Protein AF-0000000071585247 (afdb_homodimer)

Sequence (270 aa):
MTDVIDEIMQTEEQRRAFGLRLKELRKQQHKTQKEVATRIGLQLSQYNKYESGMHIPPADKLITLAELLVTSIDYLLLGSSNETSSIRNTRLLERFKALSQCQPEEQETVIKLIDAVIVKHRVESALQPVDPEKKMTDVIDEIMQTEEQRRAFGLRLKELRKQQHKTQKEVATRIGLQLSQYNKYESGMHIPPADKLITLAELLVTSIDYLLLGSSNETSSIRNTRLLERFKALSQCQPEEQETVIKLIDAVIVKHRVESALQPVDPEKK

InterPro domains:
  IPR001387 Cro/C1-type, helix-turn-helix domain [PF01381] (22-76)
  IPR001387 Cro/C1-type, helix-turn-helix domain [PS50943] (22-76)
  IPR001387 Cro/C1-type, helix-turn-helix domain [SM00530] (21-76)
  IPR001387 Cro/C1-type, helix-turn-helix domain [cd00093] (19-76)
  IPR010982 Lambda repressor-like, DNA-binding domain superfamily [G3DSA:1.10.260.40] (10-79)
  IPR010982 Lambda repressor-like, DNA-bin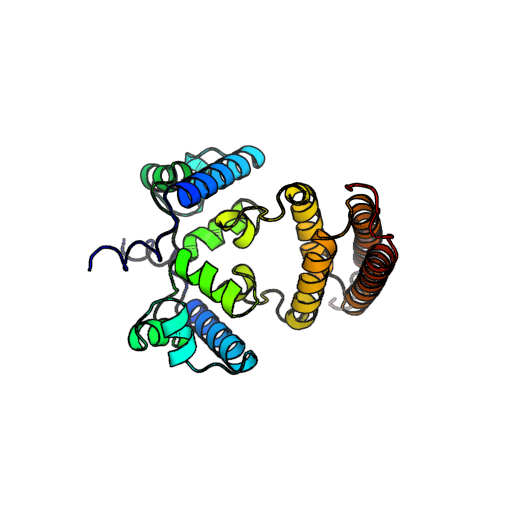ding domain superfamily [SSF47413] (17-83)
  IPR049639 Transcriptional repressor RstR [NF041951] (18-124)

pLDDT: mean 77.92, std 19.61, range [26.2, 98.0]

Organism: Yersinia pestis (NCBI:txid632)

Secondary structure (DSSP, 8-state):
--TTTGGGS--HHHHHHHHHHHHHHHHHTT--HHHHHHHTT--HHHHHHHHTTS-PPPHHHHHHHHHHTT--HHHHHH--SSGGGHHHHHHHHHHHHHHHTS-HHHHHHHHHHHHHHHHHHHHHHHHS---GGG-/--TTTTTSS--HHHHHHHHHHHHHHHHHTT--HHHHHHHTT--HHHHHHHHTTS-PPPHHHHHHHHHHTT--HHHHHH--SSGGGHHHHHHHHHHHHHHHTS-HHHHHHHHHHHHHHHHHHHHHHHHS---TT--

Foldseek 3Di:
DVPVVCVVDQPLVLQQVLLCVLVVLCVVVPHDLCRLQVQLVHDSVVSVCSNRSVDPDDPSSLVSSCVVSVHDSCCSRPNVVVPVCRVVVVVVVVVVVVLVPDDPVSNVVVVVVVVVVVVVVVVVVVPPDPPPPVD/DVPVVCVVDQPLVLQQVLLCVLVVLCVVVPHDLCRLQVQLVHDSVVSVCSNRSVDPDDPSSLVSSCVVSVHDSCCSRPNPVVPVCVVVVSVVVVVVVVLVPDDPVSNVVVVVV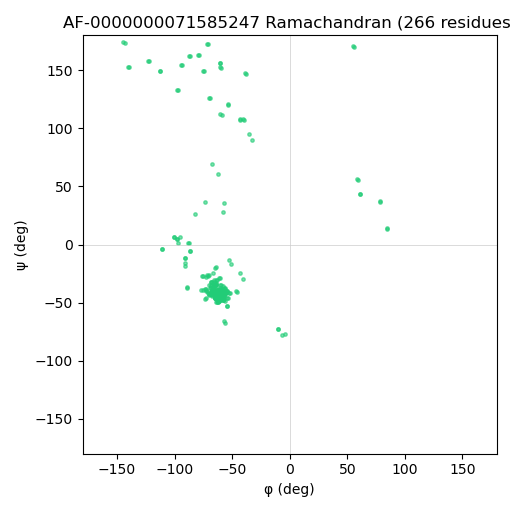VVVVVVVVVVVVVPPDPPPPVD

Nearest PDB structures (foldseek):
  1y7y-assembly1_B  TM=9.008E-01  e=4.989E-03  Aeromonas hydrophila
  2b5a-assembly1_A  TM=8.224E-01  e=3.106E-03  [Bacillus] caldolyticus
  3f52-assembly1_A  TM=8.393E-01  e=4.733E-03  Corynebacterium glutamicum
  3f51-assembly1_A  TM=6.931E-01  e=1.337E-03  Corynebacterium glutamicum
  1y7y-assembly1_A  TM=8.784E-01  e=8.449E-03  Aeromonas hydrophila

Radius of gyration: 21.1 Å; Cα contacts (8 Å, |Δi|>4): 247; chains: 2; bounding box: 60×62×64 Å

Structure (mmCIF, N/CA/C/O backbone):
data_AF-0000000071585247-model_v1
#
loop_
_entity.id
_entity.type
_entity.pdbx_description
1 polymer 'Transcriptional regulatory protein'
#
loop_
_atom_site.group_PDB
_atom_site.id
_atom_site.type_symbol
_atom_site.label_atom_id
_atom_site.label_alt_id
_atom_site.label_comp_id
_atom_site.label_asym_id
_atom_site.label_entity_id
_atom_site.label_seq_id
_atom_site.pdbx_PDB_ins_code
_atom_site.Cartn_x
_atom_site.Cartn_y
_atom_site.Cartn_z
_atom_site.occupancy
_atom_site.B_iso_or_equiv
_atom_site.auth_seq_id
_atom_site.auth_comp_id
_atom_site.auth_asym_id
_atom_site.auth_atom_id
_atom_site.pdbx_PDB_model_num
ATOM 1 N N . MET A 1 1 ? -28.172 -2.055 -13.039 1 26.2 1 MET A N 1
ATOM 2 C CA . MET A 1 1 ? -27.969 -2.371 -11.625 1 26.2 1 MET A CA 1
ATOM 3 C C . MET A 1 1 ? -26.625 -3.043 -11.398 1 26.2 1 MET A C 1
ATOM 5 O O . MET A 1 1 ? -26.094 -3.023 -10.281 1 26.2 1 MET A O 1
ATOM 9 N N . THR A 1 2 ? -26.219 -3.924 -12.297 1 35.09 2 THR A N 1
ATOM 10 C CA . THR A 1 2 ? -25 -4.715 -12.43 1 35.09 2 THR A CA 1
ATOM 11 C C . THR A 1 2 ? -23.781 -3.812 -12.531 1 35.09 2 THR A C 1
ATOM 13 O O . THR A 1 2 ? -22.656 -4.227 -12.195 1 35.09 2 THR A O 1
ATOM 16 N N . ASP A 1 3 ? -23.906 -2.711 -13.211 1 33.41 3 ASP A N 1
ATOM 17 C CA . ASP A 1 3 ? -22.844 -1.848 -13.734 1 33.41 3 ASP A CA 1
ATOM 18 C C . ASP A 1 3 ? -22.125 -1.117 -12.609 1 33.41 3 ASP A C 1
ATOM 20 O O . ASP A 1 3 ? -20.984 -0.704 -12.766 1 33.41 3 ASP A O 1
ATOM 24 N N . VAL A 1 4 ? -22.859 -0.598 -11.648 1 34.91 4 VAL A N 1
ATOM 25 C CA . VAL A 1 4 ? -22.328 0.207 -10.547 1 34.91 4 VAL A CA 1
ATOM 26 C C . VAL A 1 4 ? -21.391 -0.637 -9.695 1 34.91 4 VAL A C 1
ATOM 28 O O . VAL A 1 4 ? -20.547 -0.097 -8.961 1 34.91 4 VAL A O 1
ATOM 31 N N . ILE A 1 5 ? -21.641 -1.851 -9.539 1 37.94 5 ILE A N 1
ATOM 32 C CA . ILE A 1 5 ? -20.875 -2.797 -8.742 1 37.94 5 ILE A CA 1
ATOM 33 C C . ILE A 1 5 ? -19.5 -3 -9.367 1 37.94 5 ILE A C 1
ATOM 35 O O . ILE A 1 5 ? -18.516 -3.252 -8.664 1 37.94 5 ILE A O 1
ATOM 39 N N . ASP A 1 6 ? -19.438 -2.994 -10.688 1 39.44 6 ASP A N 1
ATOM 40 C CA . ASP A 1 6 ? -18.266 -3.279 -11.5 1 39.44 6 ASP A CA 1
ATOM 41 C C . ASP A 1 6 ? -17.172 -2.229 -11.281 1 39.44 6 ASP A C 1
ATOM 43 O O . ASP A 1 6 ? -16.047 -2.404 -11.719 1 39.44 6 ASP A O 1
ATOM 47 N N . GLU A 1 7 ? -17.594 -1.06 -11.078 1 42.69 7 GLU A N 1
ATOM 48 C CA . GLU A 1 7 ? -16.641 0.043 -11.117 1 42.69 7 GLU A CA 1
ATOM 49 C C . GLU A 1 7 ? -15.586 -0.101 -10.023 1 42.69 7 GLU A C 1
ATOM 51 O O . GLU A 1 7 ? -14.562 0.587 -10.047 1 42.69 7 GLU A O 1
ATOM 56 N N . ILE A 1 8 ? -16.031 -0.577 -8.812 1 45.78 8 ILE A N 1
ATOM 57 C CA . ILE A 1 8 ? -15.133 -0.631 -7.664 1 45.78 8 ILE A CA 1
ATOM 58 C C . ILE A 1 8 ? -13.961 -1.566 -7.969 1 45.78 8 ILE A C 1
ATOM 60 O O . ILE A 1 8 ? -12.984 -1.61 -7.219 1 45.78 8 ILE A O 1
ATOM 64 N N . MET A 1 9 ? -14.305 -2.652 -8.945 1 53.31 9 MET A N 1
ATOM 65 C CA . MET A 1 9 ? -13.406 -3.748 -9.305 1 53.31 9 MET A CA 1
ATOM 66 C C . MET A 1 9 ? -12.219 -3.238 -10.117 1 53.31 9 MET A C 1
ATOM 68 O O . MET A 1 9 ? -12.352 -2.27 -10.867 1 53.31 9 MET A O 1
ATOM 72 N N . GLN A 1 10 ? -11.016 -3.553 -9.648 1 71.31 10 GLN A N 1
ATOM 73 C CA . GLN A 1 10 ? -9.836 -3.297 -10.469 1 71.31 10 GLN A CA 1
ATOM 74 C C . GLN A 1 10 ? -10.07 -3.711 -11.914 1 71.31 10 GLN A C 1
ATOM 76 O O . GLN A 1 10 ? -10.664 -4.758 -12.18 1 71.31 10 GLN A O 1
ATOM 81 N N . THR A 1 11 ? -10.227 -2.807 -12.875 1 83.5 11 THR A N 1
ATOM 82 C CA . THR A 1 11 ? -10.328 -3.107 -14.297 1 83.5 11 THR A CA 1
ATOM 83 C C . THR A 1 11 ? -9.359 -4.227 -14.68 1 83.5 11 THR A C 1
ATOM 85 O O . THR A 1 11 ? -8.398 -4.5 -13.961 1 83.5 11 THR A O 1
ATOM 88 N N . GLU A 1 12 ? -9.844 -5.043 -15.711 1 90.25 12 GLU A N 1
ATOM 89 C CA . GLU A 1 12 ? -8.961 -6.09 -16.219 1 90.25 12 GLU A CA 1
ATOM 90 C C . GLU A 1 12 ? -7.559 -5.551 -16.484 1 90.25 12 GLU A C 1
ATOM 92 O O . GLU A 1 12 ? -6.566 -6.23 -16.203 1 90.25 12 GLU A O 1
ATOM 97 N N . GLU A 1 13 ? -7.512 -4.328 -17.031 1 89.81 13 GLU A N 1
ATOM 98 C CA . GLU A 1 13 ? -6.223 -3.705 -17.312 1 89.81 13 GLU A CA 1
ATOM 99 C C . GLU A 1 13 ? -5.398 -3.531 -16.047 1 89.81 13 GLU A C 1
ATOM 101 O O . GLU A 1 13 ? -4.191 -3.781 -16.047 1 89.81 13 GLU A O 1
ATOM 106 N N . GLN A 1 14 ? -6.027 -3.135 -14.961 1 88.44 14 GLN A N 1
ATOM 107 C CA . GLN A 1 14 ? -5.352 -2.93 -13.688 1 88.44 14 GLN A CA 1
ATOM 108 C C . GLN A 1 14 ? -4.863 -4.254 -13.102 1 88.44 14 GLN A C 1
ATOM 110 O O . GLN A 1 14 ? -3.76 -4.332 -12.562 1 88.44 14 GLN A O 1
ATOM 115 N N . ARG A 1 15 ? -5.699 -5.246 -13.227 1 93.88 15 ARG A N 1
ATOM 116 C CA . ARG A 1 15 ? -5.32 -6.566 -12.734 1 93.88 15 ARG A CA 1
ATOM 117 C C . ARG A 1 15 ? -4.137 -7.125 -13.516 1 93.88 15 ARG A C 1
ATOM 119 O O . ARG A 1 15 ? -3.219 -7.707 -12.938 1 93.88 15 ARG A O 1
ATOM 126 N N . ARG A 1 16 ? -4.156 -6.91 -14.812 1 94.38 16 ARG A N 1
ATOM 127 C CA . ARG A 1 16 ? -3.064 -7.383 -15.656 1 94.38 16 ARG A CA 1
ATOM 128 C C . ARG A 1 16 ? -1.768 -6.645 -15.344 1 94.38 16 ARG A C 1
ATOM 130 O O . ARG A 1 16 ? -0.691 -7.246 -15.328 1 94.38 16 ARG A O 1
ATOM 137 N N . ALA A 1 17 ? -1.913 -5.355 -15.141 1 93.06 17 ALA A N 1
ATOM 138 C CA . ALA A 1 17 ? -0.735 -4.578 -14.766 1 93.06 17 ALA A CA 1
ATOM 139 C C . ALA A 1 17 ? -0.153 -5.062 -13.445 1 93.06 17 ALA A C 1
ATOM 141 O O . ALA A 1 17 ? 1.067 -5.172 -13.297 1 93.06 17 ALA A O 1
ATOM 142 N N . PHE A 1 18 ? -1.032 -5.277 -12.508 1 94.5 18 PHE A N 1
ATOM 143 C CA . PHE A 1 18 ? -0.602 -5.852 -11.234 1 94.5 18 PHE A CA 1
ATOM 144 C C . PHE A 1 18 ? 0.157 -7.152 -11.461 1 94.5 18 PHE A C 1
ATOM 146 O O . PHE A 1 18 ? 1.234 -7.355 -10.898 1 94.5 18 PHE A O 1
ATOM 153 N N . GLY A 1 19 ? -0.478 -8.055 -12.211 1 97.19 19 GLY A N 1
ATOM 154 C CA . GLY A 1 19 ? 0.14 -9.344 -12.484 1 97.19 19 GLY A CA 1
ATOM 155 C C . GLY A 1 19 ? 1.52 -9.219 -13.102 1 97.19 19 GLY A C 1
ATOM 156 O O . GLY A 1 19 ? 2.436 -9.961 -12.742 1 97.19 19 GLY A O 1
ATOM 157 N N . LEU A 1 20 ? 1.685 -8.312 -14.016 1 95.38 20 LEU A N 1
ATOM 158 C CA . LEU A 1 20 ? 2.967 -8.086 -14.672 1 95.38 20 LEU A CA 1
ATOM 159 C C . LEU A 1 20 ? 4.012 -7.605 -13.672 1 95.38 20 LEU A C 1
ATOM 161 O O . LEU A 1 20 ? 5.16 -8.062 -13.703 1 95.38 20 LEU A O 1
ATOM 165 N N . ARG A 1 21 ? 3.611 -6.703 -12.797 1 93.31 21 ARG A N 1
ATOM 166 C CA . ARG A 1 21 ? 4.539 -6.219 -11.781 1 93.31 21 ARG A CA 1
ATOM 167 C C . ARG A 1 21 ? 4.961 -7.344 -10.836 1 93.31 21 ARG A C 1
ATOM 169 O O . ARG A 1 21 ? 6.133 -7.453 -10.484 1 93.31 21 ARG A O 1
ATOM 176 N N . LEU A 1 22 ? 4.016 -8.094 -10.477 1 96.56 22 LEU A N 1
ATOM 177 C CA . LEU A 1 22 ? 4.277 -9.227 -9.594 1 96.56 22 LEU A CA 1
ATOM 178 C C . LEU A 1 22 ? 5.293 -10.18 -10.219 1 96.56 22 LEU A C 1
ATOM 180 O O . LEU A 1 22 ? 6.246 -10.594 -9.562 1 96.56 22 LEU A O 1
ATOM 184 N N . LYS A 1 23 ? 5.086 -10.469 -11.477 1 97.56 23 LYS A N 1
ATOM 185 C CA . LYS A 1 23 ? 5.98 -11.352 -12.227 1 97.56 23 LYS A CA 1
ATOM 186 C C . LYS A 1 23 ? 7.383 -10.758 -12.312 1 97.56 23 LYS A C 1
ATOM 188 O O . LYS A 1 23 ? 8.375 -11.461 -12.094 1 97.56 23 LYS A O 1
ATOM 193 N N . GLU A 1 24 ? 7.441 -9.547 -12.641 1 94.69 24 GLU A N 1
ATOM 194 C CA . GLU A 1 24 ? 8.727 -8.875 -12.781 1 94.69 24 GLU A CA 1
ATOM 195 C C . GLU A 1 24 ? 9.508 -8.883 -11.469 1 94.69 24 GLU A C 1
ATOM 197 O O . GLU A 1 24 ? 10.703 -9.164 -11.453 1 94.69 24 GLU A O 1
ATOM 202 N N . LEU A 1 25 ? 8.859 -8.523 -10.383 1 89.19 25 LEU A N 1
ATOM 203 C CA . LEU A 1 25 ? 9.492 -8.508 -9.07 1 89.19 25 LEU A CA 1
ATOM 204 C C . LEU A 1 25 ? 9.984 -9.898 -8.68 1 89.19 25 LEU A C 1
ATOM 206 O O . LEU A 1 25 ? 11.086 -10.047 -8.141 1 89.19 25 LEU A O 1
ATOM 210 N N . ARG A 1 26 ? 9.117 -10.852 -8.875 1 96.19 26 ARG A N 1
ATOM 211 C CA . ARG A 1 26 ? 9.508 -12.234 -8.602 1 96.19 26 ARG A CA 1
ATOM 212 C C . ARG A 1 26 ? 10.789 -12.602 -9.352 1 96.19 26 ARG A C 1
ATOM 214 O O . ARG A 1 26 ? 11.711 -13.164 -8.773 1 96.19 26 ARG A O 1
ATOM 221 N N . LYS A 1 27 ? 10.836 -12.242 -10.648 1 95.44 27 LYS A N 1
ATOM 222 C CA . LYS A 1 27 ? 11.984 -12.555 -11.492 1 95.44 27 LYS A CA 1
ATOM 223 C C . LYS A 1 27 ? 13.227 -11.805 -11.039 1 95.44 27 LYS A C 1
ATOM 225 O O . LYS A 1 27 ? 14.328 -12.352 -11.062 1 95.44 27 LYS A O 1
ATOM 230 N N . GLN A 1 28 ? 13.031 -10.617 -10.656 1 83.81 28 GLN A N 1
ATOM 231 C CA . GLN A 1 28 ? 14.133 -9.812 -10.148 1 83.81 28 GLN A CA 1
ATOM 232 C C . GLN A 1 28 ? 14.773 -10.461 -8.93 1 83.81 28 GLN A C 1
ATOM 234 O O . GLN A 1 28 ? 15.984 -10.328 -8.703 1 83.81 28 GLN A O 1
ATOM 239 N N . GLN A 1 29 ? 13.984 -11.102 -8.148 1 84.88 29 GLN A N 1
ATOM 240 C CA . GLN A 1 29 ? 14.477 -11.773 -6.941 1 84.88 29 GLN A CA 1
ATOM 241 C C . GLN A 1 29 ? 14.914 -13.195 -7.25 1 84.88 29 GLN A C 1
ATOM 243 O O . GLN A 1 29 ? 15.227 -13.969 -6.336 1 84.88 29 GLN A O 1
ATOM 248 N N . HIS A 1 30 ? 14.82 -13.594 -8.516 1 93 30 HIS A N 1
ATOM 249 C CA . HIS A 1 30 ? 15.25 -14.898 -9.008 1 93 30 HIS A CA 1
ATOM 250 C C . HIS A 1 30 ? 14.477 -16.031 -8.336 1 93 30 HIS A C 1
ATOM 252 O O . HIS A 1 30 ? 15.062 -17.031 -7.926 1 93 30 HIS A O 1
ATOM 258 N N . LYS A 1 31 ? 13.242 -15.867 -8.219 1 95.44 31 LYS A N 1
ATOM 259 C CA . LYS A 1 31 ? 12.375 -16.875 -7.617 1 95.44 31 LYS A CA 1
ATOM 260 C C . LYS A 1 31 ? 11.43 -17.484 -8.656 1 95.44 31 LYS A C 1
ATOM 262 O O . LYS A 1 31 ? 11.039 -16.812 -9.609 1 95.44 31 LYS A O 1
ATOM 267 N N . THR A 1 32 ? 11.102 -18.75 -8.398 1 97.88 32 THR A N 1
ATOM 268 C CA . THR A 1 32 ? 10.102 -19.391 -9.242 1 97.88 32 THR A CA 1
ATOM 269 C C . THR A 1 32 ? 8.695 -19.125 -8.711 1 97.88 32 THR A C 1
ATOM 271 O O . THR A 1 32 ? 8.531 -18.703 -7.562 1 97.88 32 THR A O 1
ATOM 274 N N . GLN A 1 33 ? 7.742 -19.344 -9.609 1 98 33 GLN A N 1
ATOM 275 C CA . GLN A 1 33 ? 6.363 -19.203 -9.156 1 98 33 GLN A CA 1
ATOM 276 C C . GLN A 1 33 ? 6.062 -20.141 -7.988 1 98 33 GLN A C 1
ATOM 278 O O . GLN A 1 33 ? 5.391 -19.75 -7.031 1 98 33 GLN A O 1
ATOM 283 N N . LYS A 1 34 ? 6.59 -21.328 -8.109 1 97.75 34 LYS A N 1
ATOM 284 C CA . LYS A 1 34 ? 6.375 -22.344 -7.07 1 97.75 34 LYS A CA 1
ATOM 285 C C . LYS A 1 34 ? 6.977 -21.891 -5.742 1 97.75 34 LYS A C 1
ATOM 287 O O . LYS A 1 34 ? 6.367 -22.078 -4.688 1 97.75 34 LYS A O 1
ATOM 292 N N . GLU A 1 35 ? 8.117 -21.344 -5.777 1 96.81 35 GLU A N 1
ATOM 293 C CA . GLU A 1 35 ? 8.789 -20.859 -4.574 1 96.81 35 GLU A CA 1
ATOM 294 C C . GLU A 1 35 ? 7.984 -19.766 -3.891 1 96.81 35 GLU A C 1
ATOM 296 O O . GLU A 1 35 ? 7.809 -19.781 -2.67 1 96.81 35 GLU A O 1
ATOM 301 N N . VAL A 1 36 ? 7.516 -18.766 -4.625 1 97.5 36 VAL A N 1
ATOM 302 C CA . VAL A 1 36 ? 6.742 -17.656 -4.066 1 97.5 36 VAL A CA 1
ATOM 303 C C . VAL A 1 36 ? 5.418 -18.188 -3.512 1 97.5 36 VAL A C 1
ATOM 305 O O . VAL A 1 36 ? 5.027 -17.844 -2.391 1 97.5 36 VAL A O 1
ATOM 308 N N . ALA A 1 37 ? 4.773 -19.016 -4.277 1 97.31 37 ALA A N 1
ATOM 309 C CA . ALA A 1 37 ? 3.494 -19.578 -3.854 1 97.31 37 ALA A CA 1
ATOM 310 C C . ALA A 1 37 ? 3.629 -20.297 -2.51 1 97.31 37 ALA A C 1
ATOM 312 O O . ALA A 1 37 ? 2.83 -20.062 -1.598 1 97.31 37 ALA A O 1
ATOM 313 N N . THR A 1 38 ? 4.613 -21.125 -2.406 1 96.06 38 THR A N 1
ATOM 314 C CA . THR A 1 38 ? 4.863 -21.875 -1.186 1 96.06 38 THR A CA 1
ATOM 315 C C . THR A 1 38 ? 5.141 -20.953 -0.013 1 96.06 38 THR A C 1
ATOM 317 O O . THR A 1 38 ? 4.617 -21.141 1.085 1 96.06 38 THR A O 1
ATOM 320 N N . ARG A 1 39 ? 5.867 -19.922 -0.223 1 93.5 39 ARG A N 1
ATOM 321 C CA . ARG A 1 39 ? 6.277 -19 0.832 1 93.5 39 ARG A CA 1
ATOM 322 C C . ARG A 1 39 ? 5.082 -18.219 1.368 1 93.5 39 ARG A C 1
ATOM 324 O O . ARG A 1 39 ? 5.031 -17.891 2.555 1 93.5 39 ARG A O 1
ATOM 331 N N . ILE A 1 40 ? 4.164 -17.969 0.514 1 93 40 ILE A N 1
ATOM 332 C CA . ILE A 1 40 ? 3.037 -17.156 0.975 1 93 40 ILE A CA 1
ATOM 333 C C . ILE A 1 40 ? 1.85 -18.062 1.289 1 93 40 ILE A C 1
ATOM 335 O O . ILE A 1 40 ? 0.729 -17.594 1.477 1 93 40 ILE A O 1
ATOM 339 N N . GLY A 1 41 ? 2.119 -19.375 1.216 1 94.38 41 GLY A N 1
ATOM 340 C CA . GLY A 1 41 ? 1.13 -20.344 1.656 1 94.38 41 GLY A CA 1
ATOM 341 C C . GLY A 1 41 ? 0.021 -20.562 0.645 1 94.38 41 GLY A C 1
ATOM 342 O O . GLY A 1 41 ? -1.145 -20.719 1.017 1 94.38 41 GLY A O 1
ATOM 343 N N . LEU A 1 42 ? 0.251 -20.562 -0.555 1 95.25 42 LEU A N 1
ATOM 344 C CA . LEU A 1 42 ? -0.738 -20.75 -1.608 1 95.25 42 LEU A CA 1
ATOM 345 C C . LEU A 1 42 ? -0.355 -21.938 -2.498 1 95.25 42 LEU A C 1
ATOM 347 O O . LEU A 1 42 ? 0.82 -22.297 -2.582 1 95.25 42 LEU A O 1
ATOM 351 N N . GLN A 1 43 ? -1.418 -22.422 -3.141 1 96.75 43 GLN A N 1
ATOM 352 C CA . GLN A 1 43 ? -1.172 -23.344 -4.25 1 96.75 43 GLN A CA 1
ATOM 353 C C . GLN A 1 43 ? -0.68 -22.594 -5.484 1 96.75 43 GLN A C 1
ATOM 355 O O . GLN A 1 43 ? -1.058 -21.438 -5.711 1 96.75 43 GLN A O 1
ATOM 360 N N . LEU A 1 44 ? 0.16 -23.359 -6.25 1 97.25 44 LEU A N 1
ATOM 361 C CA . LEU A 1 44 ? 0.705 -22.766 -7.473 1 97.25 44 LEU A CA 1
ATOM 362 C C . LEU A 1 44 ? -0.412 -22.25 -8.367 1 97.25 44 LEU A C 1
ATOM 364 O O . LEU A 1 44 ? -0.28 -21.172 -8.969 1 97.25 44 LEU A O 1
ATOM 368 N N . SER A 1 45 ? -1.481 -22.953 -8.469 1 97.25 45 SER A N 1
ATOM 369 C CA . SER A 1 45 ? -2.6 -22.562 -9.328 1 97.25 45 SER A CA 1
ATOM 370 C C . SER A 1 45 ? -3.188 -21.234 -8.898 1 97.25 45 SER A C 1
ATOM 372 O O . SER A 1 45 ? -3.572 -20.422 -9.75 1 97.25 45 SER A O 1
ATOM 374 N N . GLN A 1 46 ? -3.311 -21.031 -7.621 1 96.56 46 GLN A N 1
ATOM 375 C CA . GLN A 1 46 ? -3.836 -19.766 -7.098 1 96.56 46 GLN A CA 1
ATOM 376 C C . GLN A 1 46 ? -2.869 -18.609 -7.363 1 96.56 46 GLN A C 1
ATOM 378 O O . GLN A 1 46 ? -3.291 -17.516 -7.734 1 96.56 46 GLN A O 1
ATOM 383 N N . TYR A 1 47 ? -1.605 -18.859 -7.129 1 97.62 47 TYR A N 1
ATOM 384 C CA . TYR A 1 47 ? -0.593 -17.844 -7.391 1 97.62 47 TYR A CA 1
ATOM 385 C C . TYR A 1 47 ? -0.592 -17.438 -8.859 1 97.62 47 TYR A C 1
ATOM 387 O O . TYR A 1 47 ? -0.453 -16.25 -9.188 1 97.62 47 TYR A O 1
ATOM 395 N N . ASN A 1 48 ? -0.74 -18.422 -9.719 1 97.31 48 ASN A N 1
ATOM 396 C CA . ASN A 1 48 ? -0.791 -18.172 -11.148 1 97.31 48 ASN A CA 1
ATOM 397 C C . ASN A 1 48 ? -1.92 -17.219 -11.516 1 97.31 48 ASN A C 1
ATOM 399 O O . ASN A 1 48 ? -1.778 -16.391 -12.422 1 97.31 48 ASN A O 1
ATOM 403 N N . LYS A 1 49 ? -3.023 -17.312 -10.828 1 97.44 49 LYS A N 1
ATOM 404 C CA . LYS A 1 49 ? -4.16 -16.422 -11.078 1 97.44 49 LYS A CA 1
ATOM 405 C C . LYS A 1 49 ? -3.803 -14.977 -10.766 1 97.44 49 LYS A C 1
ATOM 407 O O . LYS A 1 49 ? -4.336 -14.055 -11.383 1 97.44 49 LYS A O 1
ATOM 412 N N . TYR A 1 50 ? -2.938 -14.719 -9.844 1 97.19 50 TYR A N 1
ATOM 413 C CA . TYR A 1 50 ? -2.488 -13.367 -9.516 1 97.19 50 TYR A CA 1
ATOM 414 C C . TYR A 1 50 ? -1.571 -12.82 -10.602 1 97.19 50 TYR A C 1
ATOM 416 O O . TYR A 1 50 ? -1.773 -11.703 -11.086 1 97.19 50 TYR A O 1
ATOM 424 N N . GLU A 1 51 ? -0.634 -13.617 -11.031 1 97.69 51 GLU A N 1
ATOM 425 C CA . GLU A 1 51 ? 0.331 -13.133 -12.016 1 97.69 51 GLU A CA 1
ATOM 426 C C . GLU A 1 51 ? -0.32 -12.945 -13.383 1 97.69 51 GLU A C 1
ATOM 428 O O . GLU A 1 51 ? 0.145 -12.141 -14.195 1 97.69 51 GLU A O 1
ATOM 433 N N . SER A 1 52 ? -1.381 -13.727 -13.602 1 97 52 SER A N 1
ATOM 434 C CA . SER A 1 52 ? -2.068 -13.633 -14.883 1 97 52 SER A CA 1
ATOM 435 C C . SER A 1 52 ? -3.119 -12.523 -14.859 1 97 52 SER A C 1
ATOM 437 O O . SER A 1 52 ? -3.787 -12.273 -15.867 1 97 52 SER A O 1
ATOM 439 N N . GLY A 1 53 ? -3.334 -11.945 -13.789 1 95.69 53 GLY A N 1
ATOM 440 C CA . GLY A 1 53 ? -4.27 -10.844 -13.688 1 95.69 53 GLY A CA 1
ATOM 441 C C . GLY A 1 53 ? -5.707 -11.289 -13.508 1 95.69 53 GLY A C 1
ATOM 442 O O . GLY A 1 53 ? -6.641 -10.516 -13.727 1 95.69 53 GLY A O 1
ATOM 443 N N . MET A 1 54 ? -5.926 -12.508 -13.195 1 95 54 MET A N 1
ATOM 444 C CA . MET A 1 54 ? -7.289 -12.977 -12.969 1 95 54 MET A CA 1
ATOM 445 C C . MET A 1 54 ? -7.836 -12.445 -11.648 1 95 54 MET A C 1
ATOM 447 O O . MET A 1 54 ? -9.016 -12.125 -11.547 1 95 54 MET A O 1
ATOM 451 N N . HIS A 1 55 ? -7.02 -12.414 -10.656 1 93.94 55 HIS A N 1
ATOM 452 C CA . HIS A 1 55 ? -7.414 -11.922 -9.344 1 93.94 55 HIS A CA 1
ATOM 453 C C . HIS A 1 55 ? -6.301 -11.094 -8.711 1 93.94 55 HIS A C 1
ATOM 455 O O . HIS A 1 55 ? -5.121 -11.297 -9 1 93.94 55 HIS A O 1
ATOM 461 N N . ILE A 1 56 ? -6.676 -10.188 -7.871 1 95.31 56 ILE A N 1
ATOM 462 C CA . ILE A 1 56 ? -5.734 -9.523 -6.973 1 95.31 56 ILE A CA 1
ATOM 463 C C . ILE A 1 56 ? -5.781 -10.188 -5.598 1 95.31 56 ILE A C 1
ATOM 465 O O . ILE A 1 56 ? -6.859 -10.477 -5.074 1 95.31 56 ILE A O 1
ATOM 469 N N . PRO A 1 57 ? -4.656 -10.469 -5.086 1 95.25 57 PRO A N 1
ATOM 470 C CA . PRO A 1 57 ? -4.637 -11.133 -3.777 1 95.25 57 PRO A CA 1
ATOM 471 C C . PRO A 1 57 ? -5.301 -10.297 -2.686 1 95.25 57 PRO A C 1
ATOM 473 O O . PRO A 1 57 ? -5.363 -9.062 -2.793 1 95.25 57 PRO A O 1
ATOM 476 N N . PRO A 1 58 ? -5.77 -10.969 -1.632 1 93.31 58 PRO A N 1
ATOM 477 C CA . PRO A 1 58 ? -6.266 -10.242 -0.46 1 93.31 58 PRO A CA 1
ATOM 478 C C . PRO A 1 58 ? -5.145 -9.57 0.333 1 93.31 58 PRO A C 1
ATOM 480 O O . PRO A 1 58 ? -3.963 -9.828 0.077 1 93.31 58 PRO A O 1
ATOM 483 N N . ALA A 1 59 ? -5.477 -8.789 1.298 1 93.06 59 ALA A N 1
ATOM 484 C CA . ALA A 1 59 ? -4.551 -7.918 2.02 1 93.06 59 ALA A CA 1
ATOM 485 C C . ALA A 1 59 ? -3.422 -8.727 2.654 1 93.06 59 ALA A C 1
ATOM 487 O O . ALA A 1 59 ? -2.254 -8.328 2.59 1 93.06 59 ALA A O 1
ATOM 488 N N . ASP A 1 60 ? -3.713 -9.789 3.312 1 91.12 60 ASP A N 1
ATOM 489 C CA . ASP A 1 60 ? -2.705 -10.594 3.998 1 91.12 60 ASP A CA 1
ATOM 490 C C . ASP A 1 60 ? -1.653 -11.109 3.02 1 91.12 60 ASP A C 1
ATOM 492 O O . ASP A 1 60 ? -0.458 -11.102 3.322 1 91.12 60 ASP A O 1
ATOM 496 N N . LYS A 1 61 ? -2.105 -11.508 1.871 1 94.56 61 LYS A N 1
ATOM 497 C CA . LYS A 1 61 ? -1.179 -12 0.855 1 94.56 61 LYS A CA 1
ATOM 498 C C . LYS A 1 61 ? -0.384 -10.852 0.236 1 94.56 61 LYS A C 1
ATOM 500 O O . LYS A 1 61 ? 0.8 -11.008 -0.073 1 94.56 61 LYS A O 1
ATOM 505 N N . LEU A 1 62 ? -1.072 -9.766 0.058 1 94.31 62 LEU A N 1
ATOM 506 C CA . LEU A 1 62 ? -0.374 -8.594 -0.452 1 94.31 62 LEU A CA 1
ATOM 507 C C . LEU A 1 62 ? 0.774 -8.203 0.471 1 94.31 62 LEU A C 1
ATOM 509 O O . LEU A 1 62 ? 1.867 -7.871 0.004 1 94.31 62 LEU A O 1
ATOM 513 N N . ILE A 1 63 ? 0.55 -8.219 1.747 1 90.19 63 ILE A N 1
ATOM 514 C CA . ILE A 1 63 ? 1.556 -7.871 2.744 1 90.19 63 ILE A CA 1
ATOM 515 C C . ILE A 1 63 ? 2.738 -8.836 2.643 1 90.19 63 ILE A C 1
ATOM 517 O O . ILE A 1 63 ? 3.891 -8.398 2.566 1 90.19 63 ILE A O 1
ATOM 521 N N . THR A 1 64 ? 2.438 -10.07 2.602 1 92.31 64 THR A N 1
ATOM 522 C CA . THR A 1 64 ? 3.49 -11.078 2.561 1 92.31 64 THR A CA 1
ATOM 523 C C . THR A 1 64 ? 4.277 -10.992 1.255 1 92.31 64 THR A C 1
ATOM 525 O O . THR A 1 64 ? 5.5 -11.148 1.247 1 92.31 64 THR A O 1
ATOM 528 N N . LEU A 1 65 ? 3.566 -10.75 0.167 1 94.25 65 LEU A N 1
ATOM 529 C CA . LEU A 1 65 ? 4.223 -10.594 -1.127 1 94.25 65 LEU A CA 1
ATOM 530 C C . LEU A 1 65 ? 5.16 -9.391 -1.122 1 94.25 65 LEU A C 1
ATOM 532 O O . LEU A 1 65 ? 6.293 -9.484 -1.603 1 94.25 65 LEU A O 1
ATOM 536 N N . ALA A 1 66 ? 4.648 -8.336 -0.678 1 88.44 66 ALA A N 1
ATOM 537 C CA . ALA A 1 66 ? 5.457 -7.121 -0.63 1 88.44 66 ALA A CA 1
ATOM 538 C C . ALA A 1 66 ? 6.727 -7.34 0.192 1 88.44 66 ALA A C 1
ATOM 540 O O . ALA A 1 66 ? 7.809 -6.891 -0.194 1 88.44 66 ALA A O 1
ATOM 541 N N . GLU A 1 67 ? 6.602 -7.969 1.293 1 82.62 67 GLU A N 1
ATOM 542 C CA . GLU A 1 67 ? 7.742 -8.281 2.146 1 82.62 67 GLU A CA 1
ATOM 543 C C . GLU A 1 67 ? 8.727 -9.211 1.438 1 82.62 67 GLU A C 1
ATOM 545 O O . GLU A 1 67 ? 9.93 -8.945 1.403 1 82.62 67 GLU A O 1
ATOM 550 N N . LEU A 1 68 ? 8.188 -10.242 0.905 1 86.38 68 LEU A N 1
ATOM 551 C CA . LEU A 1 68 ? 9 -11.266 0.261 1 86.38 68 LEU A CA 1
ATOM 552 C C . LEU A 1 68 ? 9.758 -10.688 -0.931 1 86.38 68 LEU A C 1
ATOM 554 O O . LEU A 1 68 ? 10.906 -11.062 -1.18 1 86.38 68 LEU A O 1
ATOM 558 N N . LEU A 1 69 ? 9.07 -9.805 -1.67 1 88.12 69 LEU A N 1
ATOM 559 C CA . LEU A 1 69 ? 9.633 -9.289 -2.914 1 88.12 69 LEU A CA 1
ATOM 560 C C . LEU A 1 69 ? 10.273 -7.922 -2.697 1 88.12 69 LEU A C 1
ATOM 562 O O . LEU A 1 69 ? 10.625 -7.238 -3.66 1 88.12 69 LEU A O 1
ATOM 566 N N . VAL A 1 70 ? 10.312 -7.477 -1.505 1 76.5 70 VAL A N 1
ATOM 567 C CA . VAL A 1 70 ? 11.008 -6.27 -1.073 1 76.5 70 VAL A CA 1
ATOM 568 C C . VAL A 1 70 ? 10.461 -5.062 -1.829 1 76.5 70 VAL A C 1
ATOM 570 O O . VAL A 1 70 ? 11.211 -4.32 -2.467 1 76.5 70 VAL A O 1
ATOM 573 N N . THR A 1 71 ? 9.234 -4.898 -1.735 1 82.44 71 THR A N 1
ATOM 574 C CA . THR A 1 71 ? 8.539 -3.795 -2.383 1 82.44 71 THR A CA 1
ATOM 575 C C . THR A 1 71 ? 7.402 -3.281 -1.501 1 82.44 71 THR A C 1
ATOM 577 O O . THR A 1 71 ? 7.211 -3.764 -0.383 1 82.44 71 THR A O 1
ATOM 580 N N . SER A 1 72 ? 6.777 -2.207 -1.902 1 81.06 72 SER A N 1
ATOM 581 C CA . SER A 1 72 ? 5.629 -1.681 -1.173 1 81.06 72 SER A CA 1
ATOM 582 C C . SER A 1 72 ? 4.32 -2.217 -1.741 1 81.06 72 SER A C 1
ATOM 584 O O . SER A 1 72 ? 4.27 -2.654 -2.893 1 81.06 72 SER A O 1
ATOM 586 N N . ILE A 1 73 ? 3.354 -2.26 -0.958 1 89.19 73 ILE A N 1
ATOM 587 C CA . ILE A 1 73 ? 2.023 -2.648 -1.418 1 89.19 73 ILE A CA 1
ATOM 588 C C . ILE A 1 73 ? 1.511 -1.63 -2.434 1 89.19 73 ILE A C 1
ATOM 590 O O . ILE A 1 73 ? 0.86 -1.997 -3.414 1 89.19 73 ILE A O 1
ATOM 594 N N . ASP A 1 74 ? 1.857 -0.385 -2.248 1 84.5 74 ASP A N 1
ATOM 595 C CA . ASP A 1 74 ? 1.516 0.666 -3.203 1 84.5 74 ASP A CA 1
ATOM 596 C C . ASP A 1 74 ? 2.074 0.352 -4.59 1 84.5 74 ASP A C 1
ATOM 598 O O . ASP A 1 74 ? 1.357 0.444 -5.59 1 84.5 74 ASP A O 1
ATOM 602 N N . TYR A 1 75 ? 3.307 -0.013 -4.617 1 83 75 TYR A N 1
ATOM 603 C CA . TYR A 1 75 ? 3.906 -0.304 -5.914 1 83 75 TYR A CA 1
ATOM 604 C C . TYR A 1 75 ? 3.229 -1.499 -6.574 1 83 75 TYR A C 1
ATOM 606 O O . TYR A 1 75 ? 2.947 -1.477 -7.773 1 83 75 TYR A O 1
ATOM 614 N N . LEU A 1 76 ? 3.012 -2.539 -5.785 1 91.25 76 LEU A N 1
ATOM 615 C CA . LEU A 1 76 ? 2.389 -3.742 -6.324 1 91.25 76 LEU A CA 1
ATOM 616 C C . LEU A 1 76 ? 1.04 -3.418 -6.961 1 91.25 76 LEU A C 1
ATOM 618 O O . LEU A 1 76 ? 0.745 -3.871 -8.07 1 91.25 76 LEU A O 1
ATOM 622 N N . LEU A 1 77 ? 0.299 -2.596 -6.305 1 92.31 77 LEU A N 1
ATOM 623 C CA . LEU A 1 77 ? -1.08 -2.375 -6.727 1 92.31 77 LEU A CA 1
ATOM 624 C C . LEU A 1 77 ? -1.161 -1.243 -7.746 1 92.31 77 LEU A C 1
ATOM 626 O O . LEU A 1 77 ? -1.999 -1.274 -8.648 1 92.31 77 LEU A O 1
ATOM 630 N N . LEU A 1 78 ? -0.373 -0.251 -7.57 1 84.19 78 LEU A N 1
ATOM 631 C CA . LEU A 1 78 ? -0.569 0.979 -8.328 1 84.19 78 LEU A CA 1
ATOM 632 C C . LEU A 1 78 ? 0.558 1.183 -9.336 1 84.19 78 LEU A C 1
ATOM 634 O O . LEU A 1 78 ? 0.428 1.983 -10.266 1 84.19 78 LEU A O 1
ATOM 638 N N . GLY A 1 79 ? 1.431 0.29 -9.234 1 74.44 79 GLY A N 1
ATOM 639 C CA . GLY A 1 79 ? 2.602 0.576 -10.047 1 74.44 79 GLY A CA 1
ATOM 640 C C . GLY A 1 79 ? 3.219 1.93 -9.75 1 74.44 79 GLY A C 1
ATOM 641 O O . GLY A 1 79 ? 2.764 2.641 -8.852 1 74.44 79 GLY A O 1
ATOM 642 N N . SER A 1 80 ? 4.344 2.146 -10.312 1 55.19 80 SER A N 1
ATOM 643 C CA . SER A 1 80 ? 4.918 3.482 -10.18 1 55.19 80 SER A CA 1
ATOM 644 C C . SER A 1 80 ? 3.977 4.547 -10.727 1 55.19 80 SER A C 1
ATOM 646 O O . SER A 1 80 ? 3.715 4.59 -11.938 1 55.19 80 SER A O 1
ATOM 648 N N . SER A 1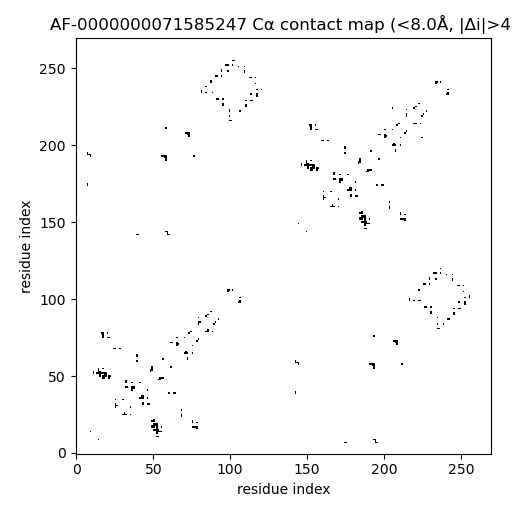 81 ? 2.701 4.258 -10.688 1 47.06 81 SER A N 1
ATOM 649 C CA . SER A 1 81 ? 2.049 5.328 -11.43 1 47.06 81 SER A CA 1
ATOM 650 C C . SER A 1 81 ? 3.02 6.469 -11.727 1 47.06 81 SER A C 1
ATOM 652 O O . SER A 1 81 ? 2.891 7.152 -12.742 1 47.06 81 SER A O 1
ATOM 654 N N . ASN A 1 82 ? 3.502 7.367 -10.805 1 39.03 82 ASN A N 1
ATOM 655 C CA . ASN A 1 82 ? 4.293 8.242 -11.664 1 39.03 82 ASN A CA 1
ATOM 656 C C . ASN A 1 82 ? 5.438 7.488 -12.328 1 39.03 82 ASN A C 1
ATOM 658 O O . ASN A 1 82 ? 6.473 7.242 -11.703 1 39.03 82 ASN A O 1
ATOM 662 N N . GLU A 1 83 ? 5.301 6.516 -13.094 1 38.47 83 GLU A N 1
ATOM 663 C CA . GLU A 1 83 ? 6.031 5.656 -14.023 1 38.47 83 GLU A CA 1
ATOM 664 C C . GLU A 1 83 ? 7.453 6.168 -14.25 1 38.47 83 GLU A C 1
ATOM 666 O O . GLU A 1 83 ? 8.391 5.379 -14.344 1 38.47 83 GLU A O 1
ATOM 671 N N . THR A 1 84 ? 7.457 7.188 -15.07 1 37.5 84 THR A N 1
ATOM 672 C CA . THR A 1 84 ? 8.789 7.656 -15.445 1 37.5 84 THR A CA 1
ATOM 673 C C . THR A 1 84 ? 9.727 7.645 -14.234 1 37.5 84 THR A C 1
ATOM 675 O O . THR A 1 84 ? 10.945 7.602 -14.391 1 37.5 84 THR A O 1
ATOM 678 N N . SER A 1 85 ? 9.258 7.824 -13.062 1 41.25 85 SER A N 1
ATOM 679 C CA . SER A 1 85 ? 9.961 8.109 -11.82 1 41.25 85 SER A CA 1
ATOM 680 C C . SER A 1 85 ? 10.227 6.836 -11.023 1 41.25 85 SER A C 1
ATOM 682 O O . SER A 1 85 ? 10.586 6.898 -9.852 1 41.25 85 SER A O 1
ATOM 684 N N . SER A 1 86 ? 9.977 5.664 -11.453 1 45.44 86 SER A N 1
ATOM 685 C CA . SER A 1 86 ? 9.961 4.387 -10.758 1 45.44 86 SER A CA 1
ATOM 686 C C . SER A 1 86 ? 11.305 4.117 -10.078 1 45.44 86 SER A C 1
ATOM 688 O O . SER A 1 86 ? 11.344 3.766 -8.898 1 45.44 86 SER A O 1
ATOM 690 N N . ILE A 1 87 ? 12.227 3.941 -11.148 1 43.59 87 ILE A N 1
ATOM 691 C CA . ILE A 1 87 ? 13.531 3.648 -10.57 1 43.59 87 ILE A CA 1
ATOM 692 C C . ILE A 1 87 ? 13.883 4.699 -9.523 1 43.59 87 ILE A C 1
ATOM 694 O O . ILE A 1 87 ? 14.352 4.363 -8.43 1 43.59 87 ILE A O 1
ATOM 698 N N . ARG A 1 88 ? 13.531 5.922 -9.969 1 51.84 88 ARG A N 1
ATOM 699 C CA . ARG A 1 88 ? 13.859 7.016 -9.062 1 51.84 88 ARG A CA 1
ATOM 700 C C . ARG A 1 88 ? 12.938 7.012 -7.848 1 51.84 88 ARG A C 1
ATOM 702 O O . ARG A 1 88 ? 13.383 7.266 -6.727 1 51.84 88 ARG A O 1
ATOM 709 N N . ASN A 1 89 ? 11.812 6.5 -8.156 1 55.69 89 ASN A N 1
ATOM 710 C CA . ASN A 1 89 ? 10.867 6.414 -7.047 1 55.69 89 ASN A CA 1
ATOM 711 C C . ASN A 1 89 ? 11.227 5.277 -6.094 1 55.69 89 ASN A C 1
ATOM 713 O O . ASN A 1 89 ? 11.148 5.434 -4.875 1 55.69 89 ASN A O 1
ATOM 717 N N . THR A 1 90 ? 11.641 4.273 -6.859 1 57.59 90 THR A N 1
ATOM 718 C CA . THR A 1 90 ? 12.094 3.164 -6.031 1 57.59 90 THR A CA 1
ATOM 719 C C . THR A 1 90 ? 13.328 3.561 -5.223 1 57.59 90 THR A C 1
ATOM 721 O O . THR A 1 90 ? 13.414 3.266 -4.031 1 57.59 90 THR A O 1
ATOM 724 N N . ARG A 1 91 ? 14.258 4.211 -5.969 1 65 91 ARG A N 1
ATOM 725 C CA . ARG A 1 91 ? 15.461 4.691 -5.285 1 65 91 ARG A CA 1
ATOM 726 C C . ARG A 1 91 ? 15.094 5.652 -4.16 1 65 91 ARG A C 1
ATOM 728 O O . ARG A 1 91 ? 15.648 5.562 -3.061 1 65 91 ARG A O 1
ATOM 735 N N . LEU A 1 92 ? 14.188 6.492 -4.527 1 69.06 92 LEU A N 1
ATOM 736 C CA . LEU A 1 92 ? 13.75 7.469 -3.535 1 69.06 92 LEU A CA 1
ATOM 737 C C . LEU A 1 92 ? 13.047 6.785 -2.367 1 69.06 92 LEU A C 1
ATOM 739 O O . LEU A 1 92 ? 13.297 7.113 -1.206 1 69.06 92 LEU A O 1
ATOM 743 N N . LEU A 1 93 ? 12.297 5.848 -2.732 1 62.72 93 LEU A N 1
ATOM 744 C CA . LEU A 1 93 ? 11.578 5.105 -1.701 1 62.72 93 LEU A CA 1
ATOM 745 C C . LEU A 1 93 ? 12.555 4.371 -0.784 1 62.72 93 LEU A C 1
ATOM 747 O O . LEU A 1 93 ? 12.375 4.363 0.436 1 62.72 93 LEU A O 1
ATOM 751 N N . GLU A 1 94 ? 13.484 3.725 -1.346 1 68.62 94 GLU A N 1
ATOM 752 C CA . GLU A 1 94 ? 14.508 3.025 -0.574 1 68.62 94 GLU A CA 1
ATOM 753 C C . GLU A 1 94 ? 15.258 3.982 0.346 1 68.62 94 GLU A C 1
ATOM 755 O O . GLU A 1 94 ? 15.594 3.629 1.479 1 68.62 94 GLU A O 1
ATOM 760 N N . ARG A 1 95 ? 15.523 5.098 -0.191 1 72.19 95 ARG A N 1
ATOM 761 C CA . ARG A 1 95 ? 16.234 6.105 0.593 1 72.19 95 ARG A CA 1
ATOM 762 C C . ARG A 1 95 ? 15.352 6.641 1.72 1 72.19 95 ARG A C 1
ATOM 764 O O . ARG A 1 95 ? 15.828 6.855 2.836 1 72.19 95 ARG A O 1
ATOM 771 N N . PHE A 1 96 ? 14.062 6.727 1.368 1 69.62 96 PHE A N 1
ATOM 772 C CA . PHE A 1 96 ? 13.133 7.184 2.395 1 69.62 96 PHE A CA 1
ATOM 773 C C . PHE A 1 96 ? 12.992 6.148 3.502 1 69.62 96 PHE A C 1
ATOM 775 O O . PHE A 1 96 ? 12.938 6.496 4.684 1 69.62 96 PHE A O 1
ATOM 782 N N . LYS A 1 97 ? 13 5.008 3.088 1 65.88 97 LYS A N 1
ATOM 783 C CA . LYS A 1 97 ? 12.969 3.924 4.062 1 65.88 97 LYS A CA 1
ATOM 784 C C . LYS A 1 97 ? 14.211 3.939 4.949 1 65.88 97 LYS A C 1
ATOM 786 O O . LYS A 1 97 ? 14.117 3.76 6.164 1 65.88 97 LYS A O 1
ATOM 791 N N . ALA A 1 98 ? 15.32 4.066 4.305 1 71.38 98 ALA A N 1
ATOM 792 C CA . ALA A 1 98 ? 16.578 4.156 5.043 1 71.38 98 ALA A CA 1
ATOM 793 C C . ALA A 1 98 ? 16.578 5.363 5.977 1 71.38 98 ALA A C 1
ATOM 795 O O . ALA A 1 98 ? 17.078 5.281 7.102 1 71.38 98 ALA A O 1
ATOM 796 N N . LEU A 1 99 ? 16 6.492 5.5 1 74.75 99 LEU A N 1
ATOM 797 C CA . LEU A 1 99 ? 15.945 7.73 6.27 1 74.75 99 LEU A CA 1
ATOM 798 C C . LEU A 1 99 ? 15.062 7.562 7.504 1 74.75 99 LEU A C 1
ATOM 800 O O . LEU A 1 99 ? 15.336 8.156 8.555 1 74.75 99 LEU A O 1
ATOM 804 N N . SER A 1 100 ? 14.047 6.77 7.359 1 68.12 100 SER A N 1
ATOM 805 C CA . SER A 1 100 ? 13.133 6.543 8.469 1 68.12 100 SER A CA 1
ATOM 806 C C . SER A 1 100 ? 13.828 5.852 9.633 1 68.12 100 SER A C 1
ATOM 808 O O . SER A 1 100 ? 13.344 5.898 10.773 1 68.12 100 SER A O 1
ATOM 810 N N . GLN A 1 101 ? 14.906 5.246 9.383 1 67.25 101 GLN A N 1
ATOM 811 C CA . GLN A 1 101 ? 15.672 4.539 10.406 1 67.25 101 GLN A CA 1
ATOM 812 C C . GLN A 1 101 ? 16.703 5.457 11.055 1 67.25 101 GLN A C 1
ATOM 814 O O . GLN A 1 101 ? 17.359 5.074 12.031 1 67.25 101 GLN A O 1
ATOM 819 N N . CYS A 1 102 ? 16.906 6.602 10.453 1 72.81 102 CYS A N 1
ATOM 820 C CA . CYS A 1 102 ? 17.859 7.566 10.977 1 72.81 102 CYS A CA 1
ATOM 821 C C . CYS A 1 102 ? 17.266 8.352 12.148 1 72.81 102 CYS A C 1
ATOM 823 O O . CYS A 1 102 ? 16.062 8.242 12.43 1 72.81 102 CYS A O 1
ATOM 825 N N . GLN A 1 103 ? 18.094 8.977 12.891 1 76.94 103 GLN A N 1
ATOM 826 C CA . GLN A 1 103 ? 17.672 9.766 14.039 1 76.94 103 GLN A CA 1
ATOM 827 C C . GLN A 1 103 ? 16.719 10.883 13.625 1 76.94 103 GLN A C 1
ATOM 829 O O . GLN A 1 103 ? 16.781 11.375 12.5 1 76.94 103 GLN A O 1
ATOM 834 N N . PRO A 1 104 ? 15.867 11.273 14.531 1 78.38 104 PRO A N 1
ATOM 835 C CA . PRO A 1 104 ? 14.875 12.312 14.234 1 78.38 104 PRO A CA 1
ATOM 836 C C . PRO A 1 104 ? 15.516 13.602 13.734 1 78.38 104 PRO A C 1
ATOM 838 O O . PRO A 1 104 ? 14.977 14.258 12.844 1 78.38 104 PRO A O 1
ATOM 841 N N . GLU A 1 105 ? 16.625 13.914 14.312 1 81.94 105 GLU A N 1
ATOM 842 C CA . GLU A 1 105 ? 17.312 15.148 13.906 1 81.94 105 GLU A CA 1
ATOM 843 C C . GLU A 1 105 ? 17.781 15.062 12.461 1 81.94 105 GLU A C 1
ATOM 845 O O . GLU A 1 105 ? 17.688 16.047 11.719 1 81.94 105 GLU A O 1
ATOM 850 N N . GLU A 1 106 ? 18.297 13.898 12.148 1 82 106 GLU A N 1
ATOM 851 C CA . GLU A 1 106 ? 18.75 13.68 10.773 1 82 106 GLU A CA 1
ATOM 852 C C . GLU A 1 106 ? 17.594 13.719 9.797 1 82 106 GLU A C 1
ATOM 854 O O . GLU A 1 106 ? 17.703 14.297 8.711 1 82 106 GLU A O 1
ATOM 859 N N . GLN A 1 107 ? 16.516 13.141 10.164 1 80.69 107 GLN A N 1
ATOM 860 C CA . GLN A 1 107 ? 15.328 13.141 9.32 1 80.69 107 GLN A CA 1
ATOM 861 C C . GLN A 1 107 ? 14.805 14.562 9.102 1 80.69 107 GLN A C 1
ATOM 863 O O . GLN A 1 107 ? 14.438 14.93 7.984 1 80.69 107 GLN A O 1
ATOM 868 N N . GLU A 1 108 ? 14.758 15.32 10.18 1 83.62 108 GLU A N 1
ATOM 869 C CA . GLU A 1 108 ? 14.273 16.703 10.102 1 83.62 108 GLU A CA 1
ATOM 870 C C . GLU A 1 108 ? 15.148 17.531 9.164 1 83.62 108 GLU A C 1
ATOM 872 O O . GLU A 1 108 ? 14.633 18.359 8.406 1 83.62 108 GLU A O 1
ATOM 877 N N . THR A 1 109 ? 16.422 17.328 9.234 1 85.94 109 THR A N 1
ATOM 878 C CA . THR A 1 109 ? 17.359 18.031 8.359 1 85.94 109 THR A CA 1
ATOM 879 C C . THR A 1 109 ? 17.078 17.719 6.895 1 85.94 109 THR A C 1
ATOM 881 O O . THR A 1 109 ? 17.031 18.625 6.059 1 85.94 109 THR A O 1
ATOM 884 N N . VAL A 1 110 ? 16.859 16.516 6.629 1 84.19 110 VAL A N 1
ATOM 885 C CA . VAL A 1 110 ? 16.594 16.094 5.258 1 84.19 110 VAL A CA 1
ATOM 886 C C . VAL A 1 110 ? 15.258 16.656 4.793 1 84.19 110 VAL A C 1
ATOM 888 O O . VAL A 1 110 ? 15.133 17.109 3.652 1 84.19 110 VAL A O 1
ATOM 891 N N . ILE A 1 111 ? 14.25 16.625 5.637 1 82.62 111 ILE A N 1
ATOM 892 C CA . ILE A 1 111 ? 12.93 17.156 5.309 1 82.62 111 ILE A CA 1
ATOM 893 C C . ILE A 1 111 ? 13.047 18.625 4.93 1 82.62 111 ILE A C 1
ATOM 895 O O . ILE A 1 111 ? 12.469 19.062 3.932 1 82.62 111 ILE A O 1
ATOM 899 N N . LYS A 1 112 ? 13.781 19.344 5.66 1 85.94 112 LYS A N 1
ATOM 900 C CA . LYS A 1 112 ? 13.977 20.766 5.383 1 85.94 112 LYS A CA 1
ATOM 901 C C . LYS A 1 112 ? 14.641 20.969 4.023 1 85.94 112 LYS A C 1
ATOM 903 O O . LYS A 1 112 ? 14.289 21.891 3.287 1 85.94 112 LYS A O 1
ATOM 908 N N . LEU A 1 113 ? 15.664 20.172 3.754 1 84.38 113 LEU A N 1
ATOM 909 C CA . LEU A 1 113 ? 16.375 20.266 2.479 1 84.38 113 LEU A CA 1
ATOM 910 C C . LEU A 1 113 ? 15.43 19.953 1.318 1 84.38 113 LEU A C 1
ATOM 912 O O . LEU A 1 113 ? 15.445 20.641 0.297 1 84.38 113 LEU A O 1
ATOM 916 N N . ILE A 1 114 ? 14.633 18.922 1.459 1 84.75 114 ILE A N 1
ATOM 917 C CA . ILE A 1 114 ? 13.672 18.547 0.434 1 84.75 114 ILE A CA 1
ATOM 918 C C . ILE A 1 114 ? 12.664 19.672 0.22 1 84.75 114 ILE A C 1
ATOM 920 O O . ILE A 1 114 ? 12.32 20 -0.919 1 84.75 114 ILE A O 1
ATOM 924 N N . ASP A 1 115 ? 12.188 20.25 1.293 1 85.56 115 ASP A N 1
ATOM 925 C CA . ASP A 1 115 ? 11.234 21.359 1.201 1 85.56 115 ASP A CA 1
ATOM 926 C C . ASP A 1 115 ? 11.82 22.516 0.395 1 85.56 115 ASP A C 1
ATOM 928 O O . ASP A 1 115 ? 11.109 23.156 -0.381 1 85.56 115 ASP A O 1
ATOM 932 N N . ALA A 1 116 ? 13.031 22.75 0.634 1 86.31 116 ALA A N 1
ATOM 933 C CA . ALA A 1 116 ? 13.703 23.812 -0.11 1 86.31 116 ALA A CA 1
ATOM 934 C C . ALA A 1 116 ? 13.68 23.531 -1.609 1 86.31 116 ALA A C 1
ATOM 936 O O . ALA A 1 116 ? 13.484 24.438 -2.418 1 86.31 116 ALA A O 1
ATOM 937 N N . VAL A 1 117 ? 13.93 22.297 -2 1 85.06 117 VAL A N 1
ATOM 938 C CA . VAL A 1 117 ? 13.961 21.906 -3.406 1 85.06 117 VAL A CA 1
ATOM 939 C C . VAL A 1 117 ? 12.555 22.016 -3.998 1 85.06 117 VAL A C 1
ATOM 941 O O . VAL A 1 117 ? 12.383 22.469 -5.133 1 85.06 117 VAL A O 1
ATOM 944 N N . ILE A 1 118 ? 11.57 21.625 -3.258 1 81.88 118 ILE A N 1
ATOM 945 C CA . ILE A 1 118 ? 10.18 21.656 -3.713 1 81.88 118 ILE A CA 1
ATOM 946 C C . ILE A 1 118 ? 9.75 23.109 -3.938 1 81.88 118 ILE A C 1
ATOM 948 O O . ILE A 1 118 ? 9.078 23.422 -4.93 1 81.88 118 ILE A O 1
ATOM 952 N N . VAL A 1 119 ? 10.07 23.938 -2.984 1 83.69 119 VAL A N 1
ATOM 953 C CA . VAL A 1 119 ? 9.734 25.359 -3.096 1 83.69 119 VAL A CA 1
ATOM 954 C C . VAL A 1 119 ? 10.406 25.938 -4.336 1 83.69 119 VAL A C 1
ATOM 956 O O . VAL A 1 119 ? 9.797 26.734 -5.066 1 83.69 119 VAL A O 1
ATOM 959 N N . LYS A 1 120 ? 11.625 25.625 -4.574 1 80.62 120 LYS A N 1
ATOM 960 C CA . LYS A 1 120 ? 12.344 26.094 -5.758 1 80.62 120 LYS A CA 1
ATOM 961 C C . LYS A 1 120 ? 11.633 25.672 -7.035 1 80.62 120 LYS A C 1
ATOM 963 O O . LYS A 1 120 ? 11.477 26.469 -7.965 1 80.62 120 LYS A O 1
ATOM 968 N N . HIS A 1 121 ? 11.266 24.406 -7.09 1 78.25 121 HIS A N 1
ATOM 969 C CA . HIS A 1 121 ? 10.555 23.891 -8.25 1 78.25 121 HIS A CA 1
ATOM 970 C C . HIS A 1 121 ? 9.25 24.656 -8.477 1 78.25 121 HIS A C 1
ATOM 972 O O . HIS A 1 121 ? 8.906 24.984 -9.617 1 78.25 121 HIS A O 1
ATOM 978 N N . ARG A 1 122 ? 8.594 24.953 -7.461 1 76.06 122 ARG A N 1
ATOM 979 C CA . ARG A 1 122 ? 7.309 25.656 -7.539 1 76.06 122 ARG A CA 1
ATOM 980 C C . ARG A 1 122 ? 7.484 27.078 -8.031 1 76.06 122 ARG A C 1
ATOM 982 O O . ARG A 1 122 ? 6.68 27.578 -8.82 1 76.06 122 ARG A O 1
ATOM 989 N N . VAL A 1 123 ? 8.508 27.703 -7.598 1 76.81 123 VAL A N 1
ATOM 990 C CA . VAL A 1 123 ? 8.812 29.078 -7.996 1 76.81 123 VAL A CA 1
ATOM 991 C C . VAL A 1 123 ? 9.227 29.109 -9.469 1 76.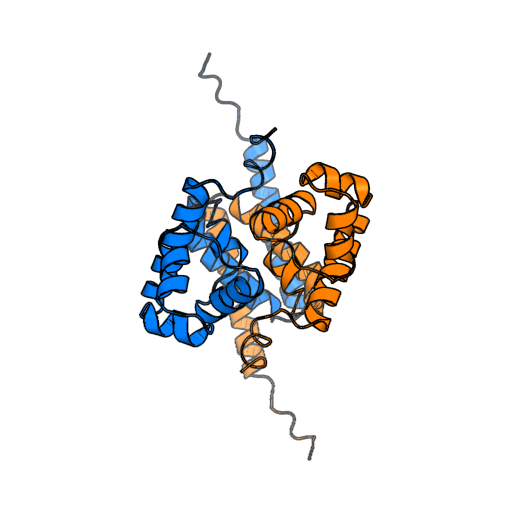81 123 VAL A C 1
ATOM 993 O O . VAL A 1 123 ? 8.797 29.984 -10.219 1 76.81 123 VAL A O 1
ATOM 996 N N . GLU A 1 124 ? 10.016 28.172 -9.859 1 73.62 124 GLU A N 1
ATOM 997 C CA . GLU A 1 124 ? 10.484 28.109 -11.242 1 73.62 124 GLU A CA 1
ATOM 998 C C . GLU A 1 124 ? 9.336 27.781 -12.195 1 73.62 124 GLU A C 1
ATOM 1000 O O . GLU A 1 124 ? 9.258 28.328 -13.297 1 73.62 124 GLU A O 1
ATOM 1005 N N . SER A 1 125 ? 8.523 26.859 -11.719 1 68.81 125 SER A N 1
ATOM 1006 C CA . SER A 1 125 ? 7.363 26.516 -12.531 1 68.81 125 SER A CA 1
ATOM 1007 C C . SER A 1 125 ? 6.395 27.703 -12.633 1 68.81 125 SER A C 1
ATOM 1009 O O . SER A 1 125 ? 5.727 27.875 -13.656 1 68.81 125 SER A O 1
ATOM 1011 N N . ALA A 1 126 ? 6.34 28.453 -11.633 1 68.38 126 ALA A N 1
ATOM 1012 C CA . ALA A 1 126 ? 5.473 29.625 -11.617 1 68.38 126 ALA A CA 1
ATOM 1013 C C . ALA A 1 126 ? 6.059 30.75 -12.461 1 68.38 126 ALA A C 1
ATOM 1015 O O . ALA A 1 126 ? 5.32 31.578 -13.008 1 68.38 126 ALA A O 1
ATOM 1016 N N . LEU A 1 127 ? 7.367 30.781 -12.594 1 64.5 127 LEU A N 1
ATOM 1017 C CA . LEU A 1 127 ? 8.031 31.859 -13.328 1 64.5 127 LEU A CA 1
ATOM 1018 C C . LEU A 1 127 ? 8.18 31.484 -14.805 1 64.5 127 LEU A C 1
ATOM 1020 O O . LEU A 1 127 ? 8.602 32.312 -15.617 1 64.5 127 LEU A O 1
ATOM 1024 N N . GLN A 1 128 ? 8.039 30.234 -15.219 1 59.22 128 GLN A N 1
ATOM 1025 C CA . GLN A 1 128 ? 8.117 29.906 -16.641 1 59.22 128 GLN A CA 1
ATOM 1026 C C . GLN A 1 128 ? 7.035 30.641 -17.422 1 59.22 128 GLN A C 1
ATOM 1028 O O . GLN A 1 128 ? 5.855 30.578 -17.078 1 59.22 128 GLN A O 1
ATOM 1033 N N . PRO A 1 129 ? 7.367 31.547 -18.234 1 54.72 129 PRO A N 1
ATOM 1034 C CA . PRO A 1 129 ? 6.445 32.281 -19.109 1 54.72 129 PRO A CA 1
ATOM 1035 C C . PRO A 1 129 ? 5.578 31.375 -19.953 1 54.72 129 PRO A C 1
ATOM 1037 O O . PRO A 1 129 ? 6 30.266 -20.312 1 54.72 129 PRO A O 1
ATOM 1040 N N . VAL A 1 130 ? 4.207 31.359 -19.906 1 51.44 130 VAL A N 1
ATOM 1041 C CA . VAL A 1 130 ? 3.336 30.797 -20.922 1 51.44 130 VAL A CA 1
ATOM 1042 C C . VAL A 1 130 ? 3.945 31.031 -22.312 1 51.44 130 VAL A C 1
ATOM 1044 O O . VAL A 1 130 ? 4.34 32.156 -22.641 1 51.44 130 VAL A O 1
ATOM 1047 N N . ASP A 1 131 ? 4.613 30.25 -22.906 1 51.91 131 ASP A N 1
ATOM 1048 C CA . ASP A 1 131 ? 4.969 30.422 -24.312 1 51.91 131 ASP A CA 1
ATOM 1049 C C . ASP A 1 131 ? 3.791 30.969 -25.125 1 51.91 131 ASP A C 1
ATOM 1051 O O . ASP A 1 131 ? 2.709 30.391 -25.125 1 51.91 131 ASP A O 1
ATOM 1055 N N . PRO A 1 132 ? 3.787 32.219 -25.547 1 46.72 132 PRO A N 1
ATOM 1056 C CA . PRO A 1 132 ? 2.846 32.844 -26.469 1 46.72 132 PRO A CA 1
ATOM 1057 C C . PRO A 1 132 ? 2.66 32.062 -27.766 1 46.72 132 PRO A C 1
ATOM 1059 O O . PRO A 1 132 ? 1.86 32.438 -28.625 1 46.72 132 PRO A O 1
ATOM 1062 N N . GLU A 1 133 ? 3.494 31.141 -28.172 1 45.69 133 GLU A N 1
ATOM 1063 C CA . GLU A 1 133 ? 3.365 30.812 -29.578 1 45.69 133 GLU A CA 1
ATOM 1064 C C . GLU A 1 133 ? 2.023 30.141 -29.875 1 45.69 133 GLU A C 1
ATOM 1066 O O . GLU A 1 133 ? 1.729 29.797 -31.031 1 45.69 133 GLU A O 1
ATOM 1071 N N . LYS A 1 134 ? 1.296 29.469 -28.969 1 42.22 134 LYS A N 1
ATOM 1072 C CA . LYS A 1 134 ? 0.182 28.922 -29.734 1 42.22 134 LYS A CA 1
ATOM 1073 C C . LYS A 1 134 ? -0.92 29.953 -29.922 1 42.22 134 LYS A C 1
ATOM 1075 O O . LYS A 1 134 ? -1.958 29.891 -29.266 1 42.22 134 LYS A O 1
ATOM 1080 N N . LYS A 1 135 ? -0.601 31.297 -29.906 1 28.81 135 LYS A N 1
ATOM 1081 C CA . LYS A 1 135 ? -1.515 31.953 -30.844 1 28.81 135 LYS A CA 1
ATOM 1082 C C . LYS A 1 135 ? -0.955 31.922 -32.25 1 28.81 135 LYS A C 1
ATOM 1084 O O . LYS A 1 135 ? 0.222 32.219 -32.469 1 28.81 135 LYS A O 1
ATOM 1089 N N . MET B 1 1 ? -6.141 -29.297 10.469 1 26.27 1 MET B N 1
ATOM 1090 C CA . MET B 1 1 ? -6.391 -28.953 9.07 1 26.27 1 MET B CA 1
ATOM 1091 C C . MET B 1 1 ? -6.867 -27.5 8.953 1 26.27 1 MET B C 1
ATOM 1093 O O . MET B 1 1 ? -6.711 -26.875 7.898 1 26.27 1 MET B O 1
ATOM 1097 N N . THR B 1 2 ? -7.734 -27.062 9.852 1 35.06 2 THR B N 1
ATOM 1098 C CA . THR B 1 2 ? -8.359 -25.766 10.047 1 35.06 2 THR B CA 1
ATOM 1099 C C . THR B 1 2 ? -7.305 -24.688 10.297 1 35.06 2 THR B C 1
ATOM 1101 O O . THR B 1 2 ? -7.551 -23.516 10.062 1 35.06 2 THR B O 1
ATOM 1104 N N . ASP B 1 3 ? -6.27 -25.016 11.008 1 33.84 3 ASP B N 1
ATOM 1105 C CA . ASP B 1 3 ? -5.301 -24.141 11.656 1 33.84 3 ASP B CA 1
ATOM 1106 C C . ASP B 1 3 ? -4.414 -23.438 10.633 1 33.84 3 ASP B C 1
ATOM 1108 O O . ASP B 1 3 ? -3.791 -22.422 10.938 1 33.84 3 ASP B O 1
ATOM 1112 N N . VAL B 1 4 ? -3.973 -24.156 9.625 1 35.5 4 VAL B N 1
ATOM 1113 C CA . VAL B 1 4 ? -3.047 -23.672 8.602 1 35.5 4 VAL B CA 1
ATOM 1114 C C . VAL B 1 4 ? -3.693 -22.547 7.812 1 35.5 4 VAL B C 1
ATOM 1116 O O . VAL B 1 4 ? -2.998 -21.734 7.188 1 35.5 4 VAL B O 1
ATOM 1119 N N . ILE B 1 5 ? -4.941 -22.562 7.609 1 38.75 5 ILE B N 1
ATOM 1120 C CA . ILE B 1 5 ? -5.738 -21.578 6.863 1 38.75 5 ILE B CA 1
ATOM 1121 C C . ILE B 1 5 ? -5.727 -20.234 7.59 1 38.75 5 ILE B C 1
ATOM 1123 O O . ILE B 1 5 ? -5.766 -19.188 6.953 1 38.75 5 ILE B O 1
ATOM 1127 N N . ASP B 1 6 ? -5.746 -20.312 8.906 1 39.53 6 ASP B N 1
ATOM 1128 C CA . ASP B 1 6 ? -5.895 -19.156 9.805 1 39.53 6 ASP B CA 1
ATOM 1129 C C . ASP B 1 6 ? -4.688 -18.234 9.703 1 39.53 6 ASP B C 1
ATOM 1131 O O . ASP B 1 6 ? -4.711 -17.125 10.234 1 39.53 6 ASP B O 1
ATOM 1135 N N . GLU B 1 7 ? -3.592 -18.797 9.516 1 42.69 7 GLU B N 1
ATOM 1136 C CA . GLU B 1 7 ? -2.365 -18.016 9.68 1 42.69 7 GLU B CA 1
ATOM 1137 C C . GLU B 1 7 ? -2.299 -16.875 8.664 1 42.69 7 GLU B C 1
ATOM 1139 O O . GLU B 1 7 ? -1.466 -15.977 8.789 1 42.69 7 GLU B O 1
ATOM 1144 N N . ILE B 1 8 ? -2.738 -17.172 7.402 1 45.72 8 ILE B N 1
ATOM 1145 C CA . ILE B 1 8 ? -2.59 -16.188 6.328 1 45.72 8 ILE B CA 1
ATOM 1146 C C . ILE B 1 8 ? -3.359 -14.922 6.68 1 45.72 8 ILE B C 1
ATOM 1148 O O . ILE B 1 8 ? -3.193 -13.891 6.023 1 45.72 8 ILE B O 1
ATOM 1152 N N . MET B 1 9 ? -4.551 -15.156 7.566 1 53.62 9 MET B N 1
ATOM 1153 C CA . MET B 1 9 ? -5.539 -14.141 7.926 1 53.62 9 MET B CA 1
ATOM 1154 C C . MET B 1 9 ? -4.941 -13.109 8.867 1 53.62 9 MET B C 1
ATOM 1156 O O . MET B 1 9 ? -4.078 -13.43 9.688 1 53.62 9 MET B O 1
ATOM 1160 N N . GLN B 1 10 ? -5.055 -11.836 8.477 1 71.5 10 GLN B N 1
ATOM 1161 C CA . GLN B 1 10 ? -4.707 -10.758 9.406 1 71.5 10 GLN B CA 1
ATOM 1162 C C . GLN B 1 10 ? -5.254 -11.047 10.805 1 71.5 10 GLN B C 1
ATOM 1164 O O . GLN B 1 10 ? -6.371 -11.539 10.945 1 71.5 10 GLN B O 1
ATOM 1169 N N . THR B 1 11 ? -4.453 -11.398 11.797 1 83.75 11 THR B N 1
ATOM 1170 C CA . THR B 1 11 ? -4.867 -11.555 13.188 1 83.75 11 THR B CA 1
ATOM 1171 C C . THR B 1 11 ? -5.883 -10.484 13.578 1 83.75 11 THR B C 1
ATOM 1173 O O . THR B 1 11 ? -5.98 -9.445 12.922 1 83.75 11 THR B O 1
ATOM 1176 N N . GLU B 1 12 ? -6.836 -10.922 14.5 1 90.31 12 GLU B N 1
ATOM 1177 C CA . GLU B 1 12 ? -7.801 -9.953 15.016 1 90.31 12 GLU B CA 1
ATOM 1178 C C . GLU B 1 12 ? -7.113 -8.656 15.422 1 90.31 12 GLU B C 1
ATOM 1180 O O . GLU B 1 12 ? -7.641 -7.566 15.188 1 90.31 12 GLU B O 1
ATOM 1185 N N . GLU B 1 13 ? -5.941 -8.781 16.062 1 90.06 13 GLU B N 1
ATOM 1186 C CA . GLU B 1 13 ? -5.191 -7.602 16.484 1 90.06 13 GLU B CA 1
ATOM 1187 C C . GLU B 1 13 ? -4.816 -6.723 15.297 1 90.06 13 GLU B C 1
ATOM 1189 O O . GLU B 1 13 ? -4.914 -5.496 15.375 1 90.06 13 GLU B O 1
ATOM 1194 N N . GLN B 1 14 ? -4.406 -7.32 14.211 1 88.69 14 GLN B N 1
ATOM 1195 C CA . GLN B 1 14 ? -4.02 -6.59 13.008 1 88.69 14 GLN B CA 1
ATOM 1196 C C . GLN B 1 14 ? -5.223 -5.895 12.375 1 88.69 14 GLN B C 1
ATOM 1198 O O . GLN B 1 14 ? -5.121 -4.754 11.922 1 88.69 14 GLN B O 1
ATOM 1203 N N . ARG B 1 15 ? -6.324 -6.609 12.352 1 94 15 ARG B N 1
ATOM 1204 C CA . ARG B 1 15 ? -7.543 -6.023 11.805 1 94 15 ARG B CA 1
ATOM 1205 C C . ARG B 1 15 ? -8 -4.836 12.641 1 94 15 ARG B C 1
ATOM 1207 O O . ARG B 1 15 ? -8.422 -3.812 12.094 1 94 15 ARG B O 1
ATOM 1214 N N . ARG B 1 16 ? -7.898 -4.973 13.945 1 94.5 16 ARG B N 1
ATOM 1215 C CA . ARG B 1 16 ? -8.297 -3.889 14.836 1 94.5 16 ARG B CA 1
ATOM 1216 C C . ARG B 1 16 ? -7.375 -2.682 14.672 1 94.5 16 ARG B C 1
ATOM 1218 O O . ARG B 1 16 ? -7.836 -1.538 14.711 1 94.5 16 ARG B O 1
ATOM 1225 N N . ALA B 1 17 ? -6.117 -2.977 14.562 1 93.25 17 ALA B N 1
ATOM 1226 C CA . ALA B 1 17 ? -5.172 -1.889 14.336 1 93.25 17 ALA B CA 1
ATOM 1227 C C . ALA B 1 17 ? -5.473 -1.16 13.031 1 93.25 17 ALA B C 1
ATOM 1229 O O . ALA B 1 17 ? -5.418 0.071 12.977 1 93.25 17 ALA B O 1
ATOM 1230 N N . PHE B 1 18 ? -5.727 -1.922 12.016 1 94.56 18 PHE B N 1
ATOM 1231 C CA . PHE B 1 18 ? -6.137 -1.335 10.75 1 94.56 18 PHE B CA 1
ATOM 1232 C C . PHE B 1 18 ? -7.348 -0.429 10.938 1 94.56 18 PHE B C 1
ATOM 1234 O O . PHE B 1 18 ? -7.371 0.7 10.445 1 94.56 18 PHE B O 1
ATOM 1241 N N . GLY B 1 19 ? -8.375 -1.015 11.578 1 97.25 19 GLY B N 1
ATOM 1242 C CA . GLY B 1 19 ? -9.594 -0.255 11.812 1 97.25 19 GLY B CA 1
ATOM 1243 C C . GLY B 1 19 ? -9.352 1.052 12.539 1 97.25 19 GLY B C 1
ATOM 1244 O O . GLY B 1 19 ? -9.938 2.078 12.203 1 97.25 19 GLY B O 1
ATOM 1245 N N . LEU B 1 20 ? -8.5 1.042 13.508 1 95.38 20 LEU B N 1
ATOM 1246 C CA . LEU B 1 20 ? -8.172 2.236 14.281 1 95.38 20 LEU B CA 1
ATOM 1247 C C . LEU B 1 20 ? -7.484 3.277 13.398 1 95.38 20 LEU B C 1
ATOM 1249 O O . LEU B 1 20 ? -7.793 4.469 13.484 1 95.38 20 LEU B O 1
ATOM 1253 N N . ARG B 1 21 ? -6.578 2.826 12.555 1 93.38 21 ARG B N 1
ATOM 1254 C CA . ARG B 1 21 ? -5.902 3.746 11.648 1 93.38 21 ARG B CA 1
ATOM 1255 C C . ARG B 1 21 ? -6.891 4.375 10.664 1 93.38 21 ARG B C 1
ATOM 1257 O O . ARG B 1 21 ? -6.824 5.574 10.391 1 93.38 21 ARG B O 1
ATOM 1264 N N . LEU B 1 22 ? -7.707 3.557 10.18 1 96.56 22 LEU B N 1
ATOM 1265 C CA . LEU B 1 22 ? -8.727 4.023 9.25 1 96.56 22 LEU B CA 1
ATOM 1266 C C . LEU B 1 22 ? -9.594 5.109 9.891 1 96.56 22 LEU B C 1
ATOM 1268 O O . LEU B 1 22 ? -9.836 6.152 9.281 1 96.56 22 LEU B O 1
ATOM 1272 N N . LYS B 1 23 ? -10 4.863 11.109 1 97.5 23 LYS B N 1
ATOM 1273 C CA . LYS B 1 23 ? -10.82 5.809 11.859 1 97.5 23 LYS B CA 1
ATOM 1274 C C . LYS B 1 23 ? -10.07 7.113 12.109 1 97.5 23 LYS B C 1
ATOM 1276 O O . LYS B 1 23 ? -10.625 8.203 11.914 1 97.5 23 LYS B O 1
ATOM 1281 N N . GLU B 1 24 ? -8.906 6.992 12.523 1 94.56 24 GLU B N 1
ATOM 1282 C CA . GLU B 1 24 ? -8.086 8.172 12.812 1 94.56 24 GLU B CA 1
ATOM 1283 C C . GLU B 1 24 ? -7.895 9.023 11.562 1 94.56 24 GLU B C 1
ATOM 1285 O O . GLU B 1 24 ? -8.023 10.25 11.617 1 94.56 24 GLU B O 1
ATOM 1290 N N . LEU B 1 25 ? -7.543 8.422 10.453 1 89.38 25 LEU B N 1
ATOM 1291 C CA . LEU B 1 25 ? -7.34 9.133 9.195 1 89.38 25 LEU B CA 1
ATOM 1292 C C . LEU B 1 25 ? -8.625 9.828 8.75 1 89.38 25 LEU B C 1
ATOM 1294 O O . LEU B 1 25 ? -8.586 10.969 8.289 1 89.38 25 LEU B O 1
ATOM 1298 N N . ARG B 1 26 ? -9.68 9.086 8.82 1 96.12 26 ARG B N 1
ATOM 1299 C CA . ARG B 1 26 ? -10.969 9.68 8.469 1 96.12 26 ARG B CA 1
ATOM 1300 C C . ARG B 1 26 ? -11.227 10.938 9.289 1 96.12 26 ARG B C 1
ATOM 1302 O O . ARG B 1 26 ? -11.625 11.969 8.75 1 96.12 26 ARG B O 1
ATOM 1309 N N . LYS B 1 27 ? -10.984 10.844 10.609 1 95.31 27 LYS B N 1
ATOM 1310 C CA . LYS B 1 27 ? -11.211 11.961 11.516 1 95.31 27 LYS B CA 1
ATOM 1311 C C . LYS B 1 27 ? -10.273 13.125 11.211 1 95.31 27 LYS B C 1
ATOM 1313 O O . LYS B 1 27 ? -10.68 14.289 11.281 1 95.31 27 LYS B O 1
ATOM 1318 N N . GLN B 1 28 ? -9.102 12.82 10.891 1 83.69 28 GLN B N 1
ATOM 1319 C CA . GLN B 1 28 ? -8.125 13.836 10.531 1 83.69 28 GLN B CA 1
ATOM 1320 C C . GLN B 1 28 ? -8.586 14.633 9.312 1 83.69 28 GLN B C 1
ATOM 1322 O O . GLN B 1 28 ? -8.281 15.82 9.195 1 83.69 28 GLN B O 1
ATOM 1327 N N . GLN B 1 29 ? -9.25 13.977 8.43 1 84.06 29 GLN B N 1
ATOM 1328 C CA . GLN B 1 29 ? -9.75 14.617 7.223 1 84.06 29 GLN B CA 1
ATOM 1329 C C . GLN B 1 29 ? -11.133 15.227 7.457 1 84.06 29 GLN B C 1
ATOM 1331 O O . GLN B 1 29 ? -11.781 15.695 6.516 1 84.06 29 GLN B O 1
ATOM 1336 N N . HIS B 1 30 ? -11.625 15.117 8.672 1 92.75 30 HIS B N 1
ATOM 1337 C CA . HIS B 1 30 ? -12.898 15.695 9.102 1 92.75 30 HIS B CA 1
ATOM 1338 C C . HIS B 1 30 ? -14.062 15.125 8.305 1 92.75 30 HIS B C 1
ATOM 1340 O O . HIS B 1 30 ? -14.945 15.867 7.867 1 92.75 30 HIS B O 1
ATOM 1346 N N . LYS B 1 31 ? -14.07 13.875 8.094 1 95.25 31 LYS B N 1
ATOM 1347 C CA . LYS B 1 31 ? -15.133 13.188 7.367 1 95.25 31 LYS B CA 1
ATOM 1348 C C . LYS B 1 31 ? -15.922 12.266 8.289 1 95.25 31 LYS B C 1
ATOM 1350 O O . LYS B 1 31 ? -15.375 11.719 9.25 1 95.25 31 LYS B O 1
ATOM 1355 N N . THR B 1 32 ? -17.203 12.125 7.93 1 97.81 32 THR B N 1
ATOM 1356 C CA . THR B 1 32 ? -18.031 11.156 8.648 1 97.81 32 THR B CA 1
ATOM 1357 C C . THR B 1 32 ? -17.891 9.766 8.031 1 97.81 32 THR B C 1
ATOM 1359 O O . THR B 1 32 ? -17.406 9.625 6.902 1 97.81 32 THR B O 1
ATOM 1362 N N . GLN B 1 33 ? -18.297 8.781 8.82 1 97.94 33 GLN B N 1
ATOM 1363 C CA . GLN B 1 33 ? -18.297 7.422 8.273 1 97.94 33 GLN B CA 1
ATOM 1364 C C . GLN B 1 33 ? -19.172 7.328 7.023 1 97.94 33 GLN B C 1
ATOM 1366 O O . GLN B 1 33 ? -18.781 6.676 6.047 1 97.94 33 GLN B O 1
ATOM 1371 N N . LYS B 1 34 ? -20.281 8.008 7.082 1 97.69 34 LYS B N 1
ATOM 1372 C CA . LYS B 1 34 ? -21.219 7.992 5.965 1 97.69 34 LYS B CA 1
ATOM 1373 C C . LYS B 1 34 ? -20.609 8.617 4.719 1 97.69 34 LYS B C 1
ATOM 1375 O O . LYS B 1 34 ? -20.781 8.109 3.609 1 97.69 34 LYS B O 1
ATOM 1380 N N . GLU B 1 35 ? -19.922 9.672 4.906 1 96.81 35 GLU B N 1
ATOM 1381 C CA . GLU B 1 35 ? -19.266 10.359 3.793 1 96.81 35 GLU B CA 1
ATOM 1382 C C . GLU B 1 35 ? -18.234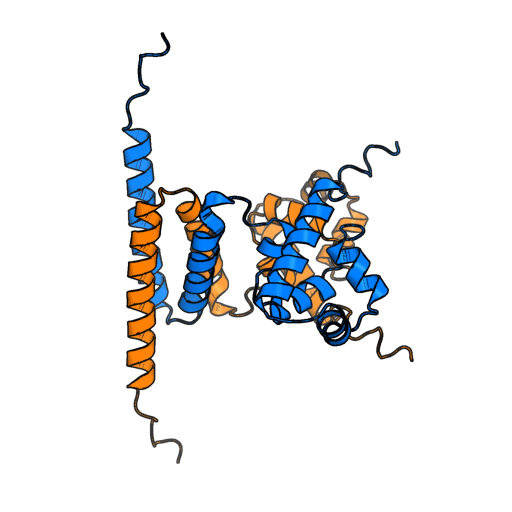 9.461 3.129 1 96.81 35 GLU B C 1
ATOM 1384 O O . GLU B 1 35 ? -18.172 9.375 1.899 1 96.81 35 GLU B O 1
ATOM 1389 N N . VAL B 1 36 ? -17.359 8.828 3.885 1 97.5 36 VAL B N 1
ATOM 1390 C CA . VAL B 1 36 ? -16.312 7.953 3.348 1 97.5 36 VAL B CA 1
ATOM 1391 C C . VAL B 1 36 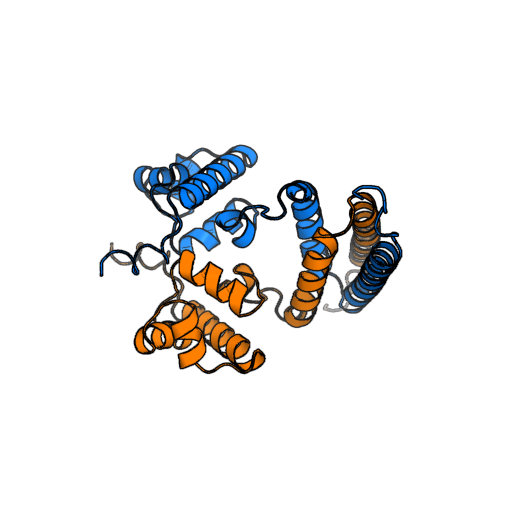? -16.953 6.75 2.66 1 97.5 36 VAL B C 1
ATOM 1393 O O . VAL B 1 36 ? -16.594 6.398 1.537 1 97.5 36 VAL B O 1
ATOM 1396 N N . ALA B 1 37 ? -17.922 6.156 3.297 1 97.25 37 ALA B N 1
ATOM 1397 C CA . ALA B 1 37 ? -18.594 4.992 2.738 1 97.25 37 ALA B CA 1
ATOM 1398 C C . ALA B 1 37 ? -19.188 5.305 1.364 1 97.25 37 ALA B C 1
ATOM 1400 O O . ALA B 1 37 ? -18.984 4.547 0.411 1 97.25 37 ALA B O 1
ATOM 1401 N N . THR B 1 38 ? -19.859 6.398 1.288 1 96.06 38 THR B N 1
ATOM 1402 C CA . THR B 1 38 ? -20.484 6.824 0.042 1 96.06 38 THR B CA 1
ATOM 1403 C C . THR B 1 38 ? -19.438 7.062 -1.039 1 96.06 38 THR B C 1
ATOM 1405 O O . THR B 1 38 ? -19.609 6.641 -2.186 1 96.06 38 THR B O 1
ATOM 1408 N N . ARG B 1 39 ? -18.344 7.637 -0.701 1 93.31 39 ARG B N 1
ATOM 1409 C CA . ARG B 1 39 ? -17.297 7.996 -1.654 1 93.31 39 ARG B CA 1
ATOM 1410 C C . ARG B 1 39 ? -16.625 6.746 -2.227 1 93.31 39 ARG B C 1
ATOM 1412 O O . ARG B 1 39 ? -16.219 6.734 -3.387 1 93.31 39 ARG B O 1
ATOM 1419 N N . ILE B 1 40 ? -16.562 5.742 -1.434 1 92.94 40 ILE B N 1
ATOM 1420 C CA . ILE B 1 40 ? -15.867 4.555 -1.92 1 92.94 40 ILE B CA 1
ATOM 1421 C C . ILE B 1 40 ? -16.891 3.516 -2.387 1 92.94 40 ILE B C 1
ATOM 1423 O O . ILE B 1 40 ? -16.531 2.359 -2.629 1 92.94 40 ILE B O 1
ATOM 1427 N N . GLY B 1 41 ? -18.156 3.941 -2.387 1 94.31 41 GLY B N 1
ATOM 1428 C CA . GLY B 1 41 ? -19.203 3.115 -2.969 1 94.31 41 GLY B CA 1
ATOM 1429 C C . GLY B 1 41 ? -19.641 1.977 -2.064 1 94.31 41 GLY B C 1
ATOM 1430 O O . GLY B 1 41 ? -19.891 0.865 -2.533 1 94.31 41 GLY B O 1
ATOM 1431 N N . LEU B 1 42 ? -19.703 2.121 -0.854 1 95.25 42 LEU B N 1
ATOM 1432 C CA . LEU B 1 42 ? -20.094 1.096 0.103 1 95.25 42 LEU B CA 1
ATOM 1433 C C . LEU B 1 42 ? -21.297 1.56 0.929 1 95.25 42 LEU B C 1
ATOM 1435 O O . LEU B 1 42 ? -21.516 2.762 1.083 1 95.25 42 LEU B O 1
ATOM 1439 N N . GLN B 1 43 ? -21.953 0.519 1.437 1 96.62 43 GLN B N 1
ATOM 1440 C CA . GLN B 1 43 ? -22.922 0.8 2.492 1 96.62 43 GLN B CA 1
ATOM 1441 C C . GLN B 1 43 ? -22.219 1.109 3.812 1 96.62 43 GLN B C 1
ATOM 1443 O O . GLN B 1 43 ? -21.156 0.568 4.094 1 96.62 43 GLN B O 1
ATOM 1448 N N . LEU B 1 44 ? -22.922 1.987 4.594 1 97.25 44 LEU B N 1
ATOM 1449 C CA . LEU B 1 44 ? -22.375 2.371 5.891 1 97.25 44 LEU B CA 1
ATOM 1450 C C . LEU B 1 44 ? -22.062 1.139 6.734 1 97.25 44 LEU B C 1
ATOM 1452 O O . LEU B 1 44 ? -21.047 1.092 7.418 1 97.25 44 LEU B O 1
ATOM 1456 N N . SER B 1 45 ? -22.906 0.162 6.699 1 97.19 45 SER B N 1
ATOM 1457 C CA . SER B 1 45 ? -22.734 -1.05 7.496 1 97.19 45 SER B CA 1
ATOM 1458 C C . SER B 1 45 ? -21.438 -1.776 7.125 1 97.19 45 SER B C 1
ATOM 1460 O O . SER B 1 45 ? -20.75 -2.316 7.992 1 97.19 45 SER B O 1
ATOM 1462 N N . GLN B 1 46 ? -21.156 -1.835 5.863 1 96.62 46 GLN B N 1
ATOM 1463 C CA . GLN B 1 46 ? -19.938 -2.479 5.395 1 96.62 46 GLN B CA 1
ATOM 1464 C C . GLN B 1 46 ? -18.703 -1.688 5.812 1 96.62 46 GLN B C 1
ATOM 1466 O O . GLN B 1 46 ? -17.688 -2.27 6.23 1 96.62 46 GLN B O 1
ATOM 1471 N N . TYR B 1 47 ? -18.781 -0.393 5.664 1 97.62 47 TYR B N 1
ATOM 1472 C CA . TYR B 1 47 ? -17.672 0.46 6.074 1 97.62 47 TYR B CA 1
ATOM 1473 C C . TYR B 1 47 ? -17.391 0.309 7.566 1 97.62 47 TYR B C 1
ATOM 1475 O O . TYR B 1 47 ? -16.234 0.269 7.984 1 97.62 47 TYR B O 1
ATOM 1483 N N . ASN B 1 48 ? -18.453 0.236 8.328 1 97.25 48 ASN B N 1
ATOM 1484 C CA . ASN B 1 48 ? -18.328 0.056 9.773 1 97.25 48 ASN B CA 1
ATOM 1485 C C . ASN B 1 48 ? -17.531 -1.209 10.109 1 97.25 48 ASN B C 1
ATOM 1487 O O . ASN B 1 48 ? -16.781 -1.234 11.078 1 97.25 48 ASN B O 1
ATOM 1491 N N . LYS B 1 49 ? -17.719 -2.242 9.344 1 97.44 49 LYS B N 1
ATOM 1492 C CA . LYS B 1 49 ? -17 -3.496 9.562 1 97.44 49 LYS B CA 1
ATOM 1493 C C . LYS B 1 49 ? -15.5 -3.309 9.383 1 97.44 49 LYS B C 1
ATOM 1495 O O . LYS B 1 49 ? -14.703 -3.998 10.016 1 97.44 49 LYS B O 1
ATOM 1500 N N . TYR B 1 50 ? -15.078 -2.414 8.555 1 97.19 50 TYR B N 1
ATOM 1501 C CA . TYR B 1 50 ? -13.664 -2.121 8.352 1 97.19 50 TYR B CA 1
ATOM 1502 C C . TYR B 1 50 ? -13.094 -1.357 9.547 1 97.19 50 TYR B C 1
ATOM 1504 O O . TYR B 1 50 ? -12.055 -1.734 10.086 1 97.19 50 TYR B O 1
ATOM 1512 N N . GLU B 1 51 ? -13.805 -0.351 9.984 1 97.69 51 GLU B N 1
ATOM 1513 C CA . GLU B 1 51 ? -13.281 0.475 11.07 1 97.69 51 GLU B CA 1
ATOM 1514 C C . GLU B 1 51 ? -13.281 -0.288 12.391 1 97.69 51 GLU B C 1
ATOM 1516 O O . GLU B 1 51 ? -12.492 0.012 13.289 1 97.69 51 GLU B O 1
ATOM 1521 N N . SER B 1 52 ? -14.195 -1.261 12.469 1 96.88 52 SER B N 1
ATOM 1522 C CA . SER B 1 52 ? -14.281 -2.041 13.703 1 96.88 52 SER B CA 1
ATOM 1523 C C . SER B 1 52 ? -13.312 -3.223 13.672 1 96.88 52 SER B C 1
ATOM 1525 O O . SER B 1 52 ? -13.227 -3.986 14.641 1 96.88 52 SER B O 1
ATOM 1527 N N . GLY B 1 53 ? -12.688 -3.449 12.633 1 95.69 53 GLY B N 1
ATOM 1528 C CA . GLY B 1 53 ? -11.703 -4.512 12.531 1 95.69 53 GLY B CA 1
ATOM 1529 C C . GLY B 1 53 ? -12.312 -5.863 12.203 1 95.69 53 GLY B C 1
ATOM 1530 O O . GLY B 1 53 ? -11.672 -6.898 12.406 1 95.69 53 GLY B O 1
ATOM 1531 N N . MET B 1 54 ? -13.523 -5.898 11.797 1 94.94 54 MET B N 1
ATOM 1532 C CA . MET B 1 54 ? -14.141 -7.168 11.422 1 94.94 54 MET B CA 1
ATOM 1533 C C . MET B 1 54 ? -13.578 -7.688 10.109 1 94.94 54 MET B C 1
ATOM 1535 O O . MET B 1 54 ? -13.398 -8.898 9.938 1 94.94 54 MET B O 1
ATOM 1539 N N . HIS B 1 55 ? -13.352 -6.812 9.18 1 94 55 HIS B N 1
ATOM 1540 C CA . HIS B 1 55 ? -12.805 -7.176 7.875 1 94 55 HIS B CA 1
ATOM 1541 C C . HIS B 1 55 ? -11.805 -6.141 7.387 1 94 55 HIS B C 1
ATOM 1543 O O . HIS B 1 55 ? -11.883 -4.965 7.762 1 94 55 HIS B O 1
ATOM 1549 N N . ILE B 1 56 ? -10.891 -6.562 6.598 1 95.31 56 ILE B N 1
ATOM 1550 C CA . ILE B 1 56 ? -10.047 -5.66 5.824 1 95.31 56 ILE B CA 1
ATOM 1551 C C . ILE B 1 56 ? -10.602 -5.523 4.41 1 95.31 56 ILE B C 1
ATOM 1553 O O . ILE B 1 56 ? -10.977 -6.516 3.783 1 95.31 56 ILE B O 1
ATOM 1557 N N . PRO B 1 57 ? -10.695 -4.34 3.967 1 95.19 57 PRO B N 1
ATOM 1558 C CA . PRO B 1 57 ? -11.234 -4.145 2.619 1 95.19 57 PRO B CA 1
ATOM 1559 C C . PRO B 1 57 ? -10.398 -4.828 1.542 1 95.19 57 PRO B C 1
ATOM 1561 O O . PRO B 1 57 ? -9.203 -5.055 1.735 1 95.19 57 PRO B O 1
ATOM 1564 N N . PRO B 1 58 ? -11.039 -5.125 0.405 1 93.38 58 PRO B N 1
ATOM 1565 C CA . PRO B 1 58 ? -10.281 -5.629 -0.745 1 93.38 58 PRO B CA 1
ATOM 1566 C C . PRO B 1 58 ? -9.422 -4.551 -1.399 1 93.38 58 PRO B C 1
ATOM 1568 O O . PRO B 1 58 ? -9.547 -3.369 -1.068 1 93.38 58 PRO B O 1
ATOM 1571 N N . ALA B 1 59 ? -8.609 -4.918 -2.322 1 93.12 59 ALA B N 1
ATOM 1572 C CA . ALA B 1 59 ? -7.582 -4.066 -2.908 1 93.12 59 ALA B CA 1
ATOM 1573 C C . ALA B 1 59 ? -8.188 -2.803 -3.512 1 93.12 59 ALA B C 1
ATOM 1575 O O . ALA B 1 59 ? -7.664 -1.703 -3.332 1 93.12 59 ALA B O 1
ATOM 1576 N N . ASP B 1 60 ? -9.227 -2.914 -4.258 1 91.12 60 ASP B N 1
ATOM 1577 C CA . ASP B 1 60 ? -9.844 -1.768 -4.918 1 91.12 60 ASP B CA 1
ATOM 1578 C C . ASP B 1 60 ? -10.305 -0.73 -3.896 1 91.12 60 ASP B C 1
ATOM 1580 O O . ASP B 1 60 ? -10.133 0.473 -4.105 1 91.12 60 ASP B O 1
ATOM 1584 N N . LYS B 1 61 ? -10.852 -1.201 -2.822 1 94.38 61 LYS B N 1
ATOM 1585 C CA . LYS B 1 61 ? -11.312 -0.292 -1.773 1 94.38 61 LYS B CA 1
ATOM 1586 C C . LYS B 1 61 ? -10.125 0.305 -1.012 1 94.38 61 LYS B C 1
ATOM 1588 O O . LYS B 1 61 ? -10.164 1.474 -0.622 1 94.38 61 LYS B O 1
ATOM 1593 N N . LEU B 1 62 ? -9.156 -0.53 -0.812 1 94.25 62 LEU B N 1
ATOM 1594 C CA . LEU B 1 62 ? -7.945 -0.027 -0.167 1 94.25 62 LEU B CA 1
ATOM 1595 C C . LEU B 1 62 ? -7.34 1.122 -0.966 1 94.25 62 LEU B C 1
ATOM 1597 O O . LEU B 1 62 ? -6.922 2.129 -0.393 1 94.25 62 LEU B O 1
ATOM 1601 N N . ILE B 1 63 ? -7.301 1.001 -2.248 1 90.06 63 ILE B N 1
ATOM 1602 C CA . ILE B 1 63 ? -6.75 2.018 -3.137 1 90.06 63 ILE B CA 1
ATOM 1603 C C . ILE B 1 63 ? -7.562 3.305 -3.014 1 90.06 63 ILE B C 1
ATOM 1605 O O . ILE B 1 63 ? -7 4.387 -2.818 1 90.06 63 ILE B O 1
ATOM 1609 N N . THR B 1 64 ? -8.82 3.162 -3.084 1 92.12 64 THR B N 1
ATOM 1610 C CA . THR B 1 64 ? -9.688 4.332 -3.033 1 92.12 64 THR B CA 1
ATOM 1611 C C . THR B 1 64 ? -9.602 5.008 -1.666 1 92.12 64 THR B C 1
ATOM 1613 O O . THR B 1 64 ? -9.609 6.234 -1.574 1 92.12 64 THR B O 1
ATOM 1616 N N . LEU B 1 65 ? -9.547 4.207 -0.628 1 94 65 LEU B N 1
ATOM 1617 C CA . LEU B 1 65 ? -9.422 4.746 0.722 1 94 65 LEU B CA 1
ATOM 1618 C C . LEU B 1 65 ? -8.117 5.52 0.876 1 94 65 LEU B C 1
ATOM 1620 O O . LEU B 1 65 ? -8.102 6.617 1.434 1 94 65 LEU B O 1
ATOM 1624 N N . ALA B 1 66 ? -7.09 4.914 0.478 1 88.56 66 ALA B N 1
ATOM 1625 C CA . ALA B 1 66 ? -5.781 5.555 0.581 1 88.56 66 ALA B CA 1
ATOM 1626 C C . ALA B 1 66 ? -5.77 6.895 -0.155 1 88.56 66 ALA B C 1
ATOM 1628 O O . ALA B 1 66 ? -5.215 7.875 0.342 1 88.56 66 ALA B O 1
ATOM 1629 N N . GLU B 1 67 ? -6.336 6.922 -1.299 1 82.81 67 GLU B N 1
ATOM 1630 C CA . GLU B 1 67 ? -6.43 8.148 -2.082 1 82.81 67 GLU B CA 1
ATOM 1631 C C . GLU B 1 67 ? -7.285 9.195 -1.369 1 82.81 67 GLU B C 1
ATOM 1633 O O . GLU B 1 67 ? -6.875 10.344 -1.225 1 82.81 67 GLU B O 1
ATOM 1638 N N . LEU B 1 68 ? -8.406 8.766 -0.963 1 86.19 68 LEU B N 1
ATOM 1639 C CA . LEU B 1 68 ? -9.375 9.664 -0.334 1 86.19 68 LEU B CA 1
ATOM 1640 C C . LEU B 1 68 ? -8.805 10.25 0.952 1 86.19 68 LEU B C 1
ATOM 1642 O O . LEU B 1 68 ? -9.047 11.422 1.262 1 86.19 68 LEU B O 1
ATOM 1646 N N . LEU B 1 69 ? -8.078 9.406 1.7 1 88 69 LEU B N 1
ATOM 1647 C CA . LEU B 1 69 ? -7.602 9.812 3.018 1 88 69 LEU B CA 1
ATOM 1648 C C . LEU B 1 69 ? -6.152 10.281 2.951 1 88 69 LEU B C 1
ATOM 1650 O O . LEU B 1 69 ? -5.508 10.477 3.986 1 88 69 LEU B O 1
ATOM 1654 N N . VAL B 1 70 ? -5.617 10.352 1.812 1 76.44 70 VAL B N 1
ATOM 1655 C CA . VAL B 1 70 ? -4.297 10.906 1.523 1 76.44 70 VAL B CA 1
ATOM 1656 C C . VAL B 1 70 ? -3.234 10.148 2.318 1 76.44 70 VAL B C 1
ATOM 1658 O O . VAL B 1 70 ? -2.453 10.758 3.055 1 76.44 70 VAL B O 1
ATOM 1661 N N . THR B 1 71 ? -3.207 8.93 2.129 1 82.44 71 THR B N 1
ATOM 1662 C CA . THR B 1 71 ? -2.26 8.055 2.803 1 82.44 71 THR B CA 1
ATOM 1663 C C . THR B 1 71 ? -1.818 6.922 1.877 1 82.44 71 THR B C 1
ATOM 1665 O O . THR B 1 71 ? -2.213 6.879 0.71 1 82.44 71 THR B O 1
ATOM 1668 N N . SER B 1 72 ? -0.88 6.133 2.324 1 81.06 72 SER B N 1
ATOM 1669 C CA . SER B 1 72 ? -0.44 4.98 1.545 1 81.06 72 SER B CA 1
ATOM 1670 C C . SER B 1 72 ? -1.175 3.715 1.97 1 81.06 72 SER B C 1
ATOM 1672 O O . SER B 1 72 ? -1.698 3.639 3.084 1 81.06 72 SER B O 1
ATOM 1674 N N . ILE B 1 73 ? -1.273 2.816 1.103 1 89.19 73 ILE B N 1
ATOM 1675 C CA . ILE B 1 73 ? -1.856 1.519 1.423 1 89.19 73 ILE B CA 1
ATOM 1676 C C . ILE B 1 73 ? -0.991 0.807 2.459 1 89.19 73 ILE B C 1
ATOM 1678 O O . ILE B 1 73 ? -1.51 0.137 3.357 1 89.19 73 ILE B O 1
ATOM 1682 N N . ASP B 1 74 ? 0.297 1.014 2.385 1 84.62 74 ASP B N 1
ATOM 1683 C CA . ASP B 1 74 ? 1.221 0.472 3.377 1 84.62 74 ASP B CA 1
ATOM 1684 C C . ASP B 1 74 ? 0.873 0.967 4.777 1 84.62 74 ASP B C 1
ATOM 1686 O O . ASP B 1 74 ? 0.804 0.177 5.723 1 84.62 74 ASP B O 1
ATOM 1690 N N . TYR B 1 75 ? 0.658 2.234 4.867 1 83.44 75 TYR B N 1
ATOM 1691 C CA . TYR B 1 75 ? 0.345 2.773 6.184 1 83.44 75 TYR B CA 1
ATOM 1692 C C . TYR B 1 75 ? -0.97 2.207 6.707 1 83.44 75 TYR B C 1
ATOM 1694 O O . TYR B 1 75 ? -1.071 1.84 7.879 1 83.44 75 TYR B O 1
ATOM 1702 N N . LEU B 1 76 ? -1.965 2.176 5.84 1 91.38 76 LEU B N 1
ATOM 1703 C CA . LEU B 1 76 ? -3.273 1.676 6.246 1 91.38 76 LEU B CA 1
ATOM 1704 C C . LEU B 1 76 ? -3.164 0.256 6.793 1 91.38 76 LEU B C 1
ATOM 1706 O O . LEU B 1 76 ? -3.732 -0.056 7.84 1 91.38 76 LEU B O 1
ATOM 1710 N N . LEU B 1 77 ? -2.385 -0.538 6.137 1 92.56 77 LEU B N 1
ATOM 1711 C CA . LEU B 1 77 ? -2.369 -1.961 6.457 1 92.56 77 LEU B CA 1
ATOM 1712 C C . LEU B 1 77 ? -1.336 -2.262 7.539 1 92.56 77 LEU B C 1
ATOM 1714 O O . LEU B 1 77 ? -1.536 -3.156 8.359 1 92.56 77 LEU B O 1
ATOM 1718 N N . LEU B 1 78 ? -0.237 -1.586 7.496 1 84.56 78 LEU B N 1
ATOM 1719 C CA . LEU B 1 78 ? 0.896 -1.991 8.32 1 84.56 78 LEU B CA 1
ATOM 1720 C C . LEU B 1 78 ? 1.158 -0.971 9.422 1 84.56 78 LEU B C 1
ATOM 1722 O O . LEU B 1 78 ? 1.863 -1.264 10.391 1 84.56 78 LEU B O 1
ATOM 1726 N N . GLY B 1 79 ? 0.397 0.017 9.336 1 74.31 79 GLY B N 1
ATOM 1727 C CA . GLY B 1 79 ? 0.748 1.085 10.258 1 74.31 79 GLY B CA 1
ATOM 1728 C C . GLY B 1 79 ? 2.18 1.56 10.102 1 74.31 79 GLY B C 1
ATOM 1729 O O . GLY B 1 79 ? 2.912 1.07 9.242 1 74.31 79 GLY B O 1
ATOM 1730 N N . SER B 1 80 ? 2.51 2.635 10.742 1 54.94 80 SER B N 1
ATOM 1731 C CA . SER B 1 80 ? 3.902 3.07 10.727 1 54.94 80 SER B CA 1
ATOM 1732 C C . SER B 1 80 ? 4.828 1.98 11.258 1 54.94 80 SER B C 1
ATOM 1734 O O . SER B 1 80 ? 4.746 1.605 12.43 1 54.94 80 SER B O 1
ATOM 1736 N N . SER B 1 81 ? 4.551 0.731 10.992 1 47.25 81 SER B N 1
ATOM 1737 C CA . SER B 1 81 ? 5.531 -0.021 11.773 1 47.25 81 SER B CA 1
ATOM 1738 C C . SER B 1 81 ? 6.605 0.897 12.344 1 47.25 81 SER B C 1
ATOM 1740 O O . SER B 1 81 ? 7.109 0.661 13.445 1 47.25 81 SER B O 1
ATOM 1742 N N . ASN B 1 82 ? 7.613 1.487 11.602 1 38.88 82 ASN B N 1
ATOM 1743 C CA . ASN B 1 82 ? 8.422 2.229 12.562 1 38.88 82 ASN B CA 1
ATOM 1744 C C . ASN B 1 82 ? 7.652 3.406 13.156 1 38.88 82 ASN B C 1
ATOM 1746 O O . ASN B 1 82 ? 7.465 4.426 12.484 1 38.88 82 ASN B O 1
ATOM 1750 N N . GLU B 1 83 ? 6.648 3.336 13.961 1 39.12 83 GLU B N 1
ATOM 1751 C CA . GLU B 1 83 ? 5.805 4.117 14.859 1 39.12 83 GLU B CA 1
ATOM 1752 C C . GLU B 1 83 ? 6.297 5.559 14.969 1 39.12 83 GLU B C 1
ATOM 1754 O O . GLU B 1 83 ? 5.496 6.492 15.016 1 39.12 83 GLU B O 1
ATOM 1759 N N . THR B 1 84 ? 7.328 5.68 15.734 1 37.81 84 THR B N 1
ATOM 1760 C CA . THR B 1 84 ? 7.809 7.023 16.031 1 37.81 84 THR B CA 1
ATOM 1761 C C . THR B 1 84 ? 7.82 7.891 14.781 1 37.81 84 THR B C 1
ATOM 1763 O O . THR B 1 84 ? 7.891 9.117 14.867 1 37.81 84 THR B O 1
ATOM 1766 N N . SER B 1 85 ? 7.895 7.344 13.625 1 41.78 85 SER B N 1
ATOM 1767 C CA . SER B 1 85 ? 8.25 7.953 12.344 1 41.78 85 SER B CA 1
ATOM 1768 C C . SER B 1 85 ? 7.012 8.328 11.547 1 41.78 85 SER B C 1
ATOM 1770 O O . SER B 1 85 ? 7.109 8.719 10.383 1 41.78 85 SER B O 1
ATOM 1772 N N . SER B 1 86 ? 5.812 8.148 11.984 1 45.81 86 SER B N 1
ATOM 1773 C CA . SER B 1 86 ? 4.578 8.297 11.219 1 45.81 86 SER B CA 1
ATOM 1774 C C . SER B 1 86 ? 4.461 9.695 10.625 1 45.81 86 SER B C 1
ATOM 1776 O O . SER B 1 86 ? 4.176 9.844 9.438 1 45.81 86 SER B O 1
ATOM 1778 N N . ILE B 1 87 ? 4.332 10.562 11.758 1 44.03 87 ILE B N 1
ATOM 1779 C CA . ILE B 1 87 ? 4.191 11.93 11.266 1 44.03 87 ILE B CA 1
ATOM 1780 C C . ILE B 1 87 ? 5.328 12.25 10.297 1 44.03 87 ILE B C 1
ATOM 1782 O O . ILE B 1 87 ? 5.102 12.836 9.234 1 44.03 87 ILE B O 1
ATOM 1786 N N . ARG B 1 88 ? 6.488 11.758 10.773 1 51.84 88 ARG B N 1
ATOM 1787 C CA . ARG B 1 88 ? 7.66 12.047 9.945 1 51.84 88 ARG B CA 1
ATOM 1788 C C . ARG B 1 88 ? 7.641 11.227 8.664 1 51.84 88 ARG B C 1
ATOM 1790 O O . ARG B 1 88 ? 8 11.727 7.598 1 51.84 88 ARG B O 1
ATOM 1797 N N . ASN B 1 89 ? 6.977 10.156 8.836 1 55.44 89 ASN B N 1
ATOM 1798 C CA . ASN B 1 89 ? 6.867 9.312 7.652 1 55.44 89 ASN B CA 1
ATOM 1799 C C . ASN B 1 89 ? 5.832 9.844 6.668 1 55.44 89 ASN B C 1
ATOM 1801 O O . ASN B 1 89 ? 6.062 9.844 5.461 1 55.44 89 ASN B O 1
ATOM 1805 N N . THR B 1 90 ? 4.836 10.289 7.422 1 57.94 90 THR B N 1
ATOM 1806 C CA . THR B 1 90 ? 3.828 10.922 6.574 1 57.94 90 THR B CA 1
ATOM 1807 C C . THR B 1 90 ? 4.395 12.164 5.891 1 57.94 90 THR B C 1
ATOM 1809 O O . THR B 1 90 ? 4.176 12.375 4.695 1 57.94 90 THR B O 1
ATOM 1812 N N . ARG B 1 91 ? 5.098 12.938 6.73 1 65.5 91 ARG B N 1
ATOM 1813 C CA . ARG B 1 91 ? 5.73 14.125 6.168 1 65.5 91 ARG B CA 1
ATOM 1814 C C . ARG B 1 91 ? 6.715 13.758 5.066 1 65.5 91 ARG B C 1
ATOM 1816 O O . ARG B 1 91 ? 6.758 14.406 4.02 1 65.5 91 ARG B O 1
ATOM 1823 N N . LEU B 1 92 ? 7.406 12.734 5.387 1 68.31 92 LEU B N 1
ATOM 1824 C CA . LEU B 1 92 ? 8.391 12.281 4.41 1 68.31 92 LEU B CA 1
ATOM 1825 C C . LEU B 1 92 ? 7.711 11.742 3.158 1 68.31 92 LEU B C 1
ATOM 1827 O O . LEU B 1 92 ? 8.141 12.031 2.039 1 68.31 92 LEU B O 1
ATOM 1831 N N . LEU B 1 93 ? 6.672 11.094 3.42 1 62.66 93 LEU B N 1
ATOM 1832 C CA . LEU B 1 93 ? 5.922 10.547 2.293 1 62.66 93 LEU B CA 1
ATOM 1833 C C . LEU B 1 93 ? 5.352 11.656 1.423 1 62.66 93 LEU B C 1
ATOM 1835 O O . LEU B 1 93 ? 5.383 11.57 0.194 1 62.66 93 LEU B O 1
ATOM 1839 N N . GLU B 1 94 ? 4.793 12.609 2.031 1 68.62 94 GLU B N 1
ATOM 1840 C CA . GLU B 1 94 ? 4.262 13.758 1.306 1 68.62 94 GLU B CA 1
ATOM 1841 C C . GLU B 1 94 ? 5.352 14.445 0.49 1 68.62 94 GLU B C 1
ATOM 1843 O O . GLU B 1 94 ? 5.105 14.891 -0.634 1 68.62 94 GLU B O 1
ATOM 1848 N N . ARG B 1 95 ? 6.449 14.547 1.114 1 71.81 95 ARG B N 1
ATOM 1849 C CA . ARG B 1 95 ? 7.578 15.172 0.428 1 71.81 95 ARG B CA 1
ATOM 1850 C C . ARG B 1 95 ? 8.078 14.289 -0.71 1 71.81 95 ARG B C 1
ATOM 1852 O O . ARG B 1 95 ? 8.445 14.789 -1.774 1 71.81 95 ARG B O 1
ATOM 1859 N N . PHE B 1 96 ? 7.98 12.992 -0.43 1 69.31 96 PHE B N 1
ATOM 1860 C CA . PHE B 1 96 ? 8.312 12.039 -1.485 1 69.31 96 PHE B CA 1
ATOM 1861 C C . PHE B 1 96 ? 7.398 12.219 -2.688 1 69.31 96 PHE B C 1
ATOM 1863 O O . PHE B 1 96 ? 7.863 12.281 -3.828 1 69.31 96 PHE B O 1
ATOM 1870 N N . LYS B 1 97 ? 6.219 12.312 -2.365 1 65.19 97 LYS B N 1
ATOM 1871 C CA . LYS B 1 97 ? 5.227 12.484 -3.422 1 65.19 97 LYS B CA 1
ATOM 1872 C C . LYS B 1 97 ? 5.465 13.781 -4.188 1 65.19 97 LYS B C 1
ATOM 1874 O O . LYS B 1 97 ? 5.367 13.812 -5.418 1 65.19 97 LYS B O 1
ATOM 1879 N N . ALA B 1 98 ? 5.703 14.789 -3.453 1 71.88 98 ALA B N 1
ATOM 1880 C CA . ALA B 1 98 ? 5.973 16.078 -4.066 1 71.88 98 ALA B CA 1
ATOM 1881 C C . ALA B 1 98 ? 7.242 16.031 -4.914 1 71.88 98 ALA B C 1
ATOM 1883 O O . ALA B 1 98 ? 7.293 16.625 -6 1 71.88 98 ALA B O 1
ATOM 1884 N N . LEU B 1 99 ? 8.281 15.312 -4.426 1 74.94 99 LEU B N 1
ATOM 1885 C CA . LEU B 1 99 ? 9.562 15.195 -5.113 1 74.94 99 LEU B CA 1
ATOM 1886 C C . LEU B 1 99 ? 9.414 14.406 -6.41 1 74.94 99 LEU B C 1
ATOM 1888 O O . LEU B 1 99 ? 10.102 14.688 -7.395 1 74.94 99 LEU B O 1
ATOM 1892 N N . SER B 1 100 ? 8.516 13.484 -6.375 1 68.25 100 SER B N 1
ATOM 1893 C CA . SER B 1 100 ? 8.29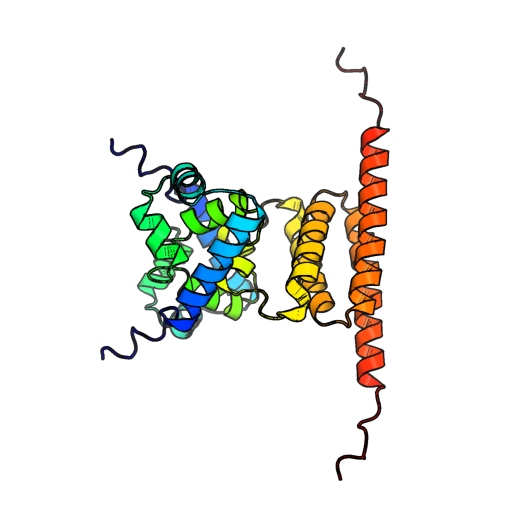7 12.656 -7.559 1 68.25 100 SER B CA 1
ATOM 1894 C C . SER B 1 100 ? 7.762 13.477 -8.727 1 68.25 100 SER B C 1
ATOM 1896 O O . SER B 1 100 ? 7.855 13.062 -9.883 1 68.25 100 SER B O 1
ATOM 1898 N N . GLN B 1 101 ? 7.23 14.578 -8.422 1 67.5 101 GLN B N 1
ATOM 1899 C CA . GLN B 1 101 ? 6.668 15.461 -9.438 1 67.5 101 GLN B CA 1
ATOM 1900 C C . GLN B 1 101 ? 7.715 16.453 -9.93 1 67.5 101 GLN B C 1
ATOM 1902 O O . GLN B 1 101 ? 7.461 17.219 -10.875 1 67.5 101 GLN B O 1
ATOM 1907 N N . CYS B 1 102 ? 8.805 16.531 -9.242 1 73.12 102 CYS B N 1
ATOM 1908 C CA . CYS B 1 102 ? 9.875 17.453 -9.609 1 73.12 102 CYS B CA 1
ATOM 1909 C C . CYS B 1 102 ? 10.711 16.891 -10.75 1 73.12 102 CYS B C 1
ATOM 1911 O O . CYS B 1 102 ? 10.555 15.719 -11.125 1 73.12 102 CYS B O 1
ATOM 1913 N N . GLN B 1 103 ? 11.445 17.703 -11.383 1 77.12 103 GLN B N 1
ATOM 1914 C CA . GLN B 1 103 ? 12.297 17.312 -12.5 1 77.12 103 GLN B CA 1
ATOM 1915 C C . GLN B 1 103 ? 13.328 16.281 -12.078 1 77.12 103 GLN B C 1
ATOM 1917 O O . GLN B 1 103 ? 13.727 16.234 -10.906 1 77.12 103 GLN B O 1
ATOM 1922 N N . PRO B 1 104 ? 13.75 15.477 -13.016 1 78.94 104 PRO B N 1
ATOM 1923 C CA . PRO B 1 104 ? 14.711 14.414 -12.711 1 78.94 104 PRO B CA 1
ATOM 1924 C C . PRO B 1 104 ? 15.984 14.945 -12.062 1 78.94 104 PRO B C 1
ATOM 1926 O O . PRO B 1 104 ? 16.547 14.305 -11.164 1 78.94 104 PRO B O 1
ATOM 1929 N N . GLU B 1 105 ? 16.406 16.094 -12.523 1 82.38 105 GLU B N 1
ATOM 1930 C CA . GLU B 1 105 ? 17.625 16.672 -11.977 1 82.38 105 GLU B CA 1
ATOM 1931 C C . GLU B 1 105 ? 17.453 17.031 -10.508 1 82.38 105 GLU B C 1
ATOM 1933 O O . GLU B 1 105 ? 18.359 16.844 -9.695 1 82.38 105 GLU B O 1
ATOM 1938 N N . GLU B 1 106 ? 16.281 17.594 -10.234 1 81.94 106 GLU B N 1
ATOM 1939 C CA . GLU B 1 106 ? 15.984 17.953 -8.852 1 81.94 106 GLU B CA 1
ATOM 1940 C C . GLU B 1 106 ? 15.891 16.719 -7.969 1 81.94 106 GLU B C 1
ATOM 1942 O O . GLU B 1 106 ? 16.375 16.703 -6.84 1 81.94 106 GLU B O 1
ATOM 1947 N N . GLN B 1 107 ? 15.305 15.711 -8.469 1 80.94 107 GLN B N 1
ATOM 1948 C CA . GLN B 1 107 ? 15.18 14.461 -7.723 1 80.94 107 GLN B CA 1
ATOM 1949 C C . GLN B 1 107 ? 16.547 13.844 -7.438 1 80.94 107 GLN B C 1
ATOM 1951 O O . GLN B 1 107 ? 16.797 13.375 -6.332 1 80.94 107 GLN B O 1
ATOM 1956 N N . GLU B 1 108 ? 17.375 13.836 -8.453 1 83.94 108 GLU B N 1
ATOM 1957 C CA . GLU B 1 108 ? 18.719 13.289 -8.305 1 83.94 108 GLU B CA 1
ATOM 1958 C C . GLU B 1 108 ? 19.516 14.047 -7.246 1 83.94 108 GLU B C 1
ATOM 1960 O O . GLU B 1 108 ? 20.25 13.438 -6.465 1 83.94 108 GLU B O 1
ATOM 1965 N N . THR B 1 109 ? 19.375 15.336 -7.211 1 86.44 109 THR B N 1
ATOM 1966 C CA . THR B 1 109 ? 20.047 16.156 -6.211 1 86.44 109 THR B CA 1
ATOM 1967 C C . THR B 1 109 ? 19.594 15.781 -4.805 1 86.44 109 THR B C 1
ATOM 1969 O O . THR B 1 109 ? 20.422 15.641 -3.902 1 86.44 109 THR B O 1
ATOM 1972 N N . VAL B 1 110 ? 18.359 15.594 -4.645 1 84.69 110 VAL B N 1
ATOM 1973 C CA . VAL B 1 110 ? 17.812 15.234 -3.338 1 84.69 110 VAL B CA 1
ATOM 1974 C C . VAL B 1 110 ? 18.297 13.844 -2.941 1 84.69 110 VAL B C 1
ATOM 1976 O O . VAL B 1 110 ? 18.641 13.602 -1.784 1 84.69 110 VAL B O 1
ATOM 1979 N N . ILE B 1 111 ? 18.297 12.898 -3.873 1 83.25 111 ILE B N 1
ATOM 1980 C CA . ILE B 1 111 ? 18.766 11.539 -3.617 1 83.25 111 ILE B CA 1
ATOM 1981 C C . ILE B 1 111 ? 20.203 11.57 -3.109 1 83.25 111 ILE B C 1
ATOM 1983 O O . ILE B 1 111 ? 20.531 10.898 -2.127 1 83.25 111 ILE B O 1
ATOM 1987 N N . LYS B 1 112 ? 21 12.328 -3.715 1 86.06 112 LYS B N 1
ATOM 1988 C CA . LYS B 1 112 ? 22.391 12.438 -3.309 1 86.06 112 LYS B CA 1
ATOM 1989 C C . LYS B 1 112 ? 22.516 12.992 -1.893 1 86.06 112 LYS B C 1
ATOM 1991 O O . LYS B 1 112 ? 23.375 12.555 -1.118 1 86.06 112 LYS B O 1
ATOM 1996 N N . LEU B 1 113 ? 21.734 14.016 -1.605 1 84.62 113 LEU B N 1
ATOM 1997 C CA . LEU B 1 113 ? 21.734 14.617 -0.275 1 84.62 113 LEU B CA 1
ATOM 1998 C C . LEU B 1 113 ? 21.312 13.602 0.78 1 84.62 113 LEU B C 1
ATOM 2000 O O . LEU B 1 113 ? 21.938 13.508 1.842 1 84.62 113 LEU B O 1
ATOM 2004 N N . ILE B 1 114 ? 20.281 12.844 0.519 1 84.88 114 ILE B N 1
ATOM 2005 C CA . ILE B 1 114 ? 19.797 11.82 1.439 1 84.88 114 ILE B CA 1
ATOM 2006 C C . ILE B 1 114 ? 20.875 10.758 1.646 1 84.88 114 ILE B C 1
ATOM 2008 O O . ILE B 1 114 ? 21.109 10.32 2.771 1 84.88 114 ILE B O 1
ATOM 2012 N N . ASP B 1 115 ? 21.5 10.352 0.578 1 85.94 115 ASP B N 1
ATOM 2013 C CA . ASP B 1 115 ? 22.562 9.352 0.66 1 85.94 115 ASP B CA 1
ATOM 2014 C C . ASP B 1 115 ? 23.688 9.828 1.585 1 85.94 115 ASP B C 1
ATOM 2016 O O . ASP B 1 115 ? 24.234 9.031 2.348 1 85.94 115 ASP B O 1
ATOM 2020 N N . ALA B 1 116 ? 23.984 11.047 1.44 1 86.75 116 ALA B N 1
ATOM 2021 C CA . ALA B 1 116 ? 25.016 11.609 2.295 1 86.75 116 ALA B CA 1
ATOM 2022 C C . ALA B 1 116 ? 24.641 11.492 3.77 1 86.75 116 ALA B C 1
ATOM 2024 O O . ALA B 1 116 ? 25.5 11.188 4.609 1 86.75 116 ALA B O 1
ATOM 2025 N N . VAL B 1 117 ? 23.406 11.758 4.105 1 85.44 117 VAL B N 1
ATOM 2026 C CA . VAL B 1 117 ? 22.922 11.703 5.484 1 85.44 117 VAL B CA 1
ATOM 2027 C C . VAL B 1 117 ? 22.922 10.25 5.973 1 85.44 117 VAL B C 1
ATOM 2029 O O . VAL B 1 117 ? 23.297 9.977 7.113 1 85.44 117 VAL B O 1
ATOM 2032 N N . ILE B 1 118 ? 22.531 9.352 5.137 1 82.62 118 ILE B N 1
ATOM 2033 C CA . ILE B 1 118 ? 22.469 7.934 5.48 1 82.62 118 ILE B CA 1
ATOM 2034 C C . ILE B 1 118 ? 23.891 7.41 5.758 1 82.62 118 ILE B C 1
ATOM 2036 O O . ILE B 1 118 ? 24.094 6.656 6.715 1 82.62 118 ILE B O 1
ATOM 2040 N N . VAL B 1 119 ? 24.781 7.762 4.891 1 83.75 119 VAL B N 1
ATOM 2041 C CA . VAL B 1 119 ? 26.172 7.348 5.062 1 83.75 119 VAL B CA 1
ATOM 2042 C C . VAL B 1 119 ? 26.703 7.891 6.383 1 83.75 119 VAL B C 1
ATOM 2044 O O . VAL B 1 119 ? 27.406 7.184 7.113 1 83.75 119 VAL B O 1
ATOM 2047 N N . LYS B 1 120 ? 26.422 9.109 6.684 1 81.38 120 LYS B N 1
ATOM 2048 C CA . LYS B 1 120 ? 26.844 9.711 7.949 1 81.38 120 LYS B CA 1
ATOM 2049 C C . LYS B 1 120 ? 26.297 8.93 9.141 1 81.38 120 LYS B C 1
ATOM 2051 O O . LYS B 1 120 ? 27.016 8.664 10.102 1 81.38 120 LYS B O 1
ATOM 2056 N N . HIS B 1 121 ? 25.016 8.641 9.086 1 78.44 121 HIS B N 1
ATOM 2057 C CA . HIS B 1 121 ? 24.391 7.875 10.156 1 78.44 121 HIS B CA 1
ATOM 2058 C C . HIS B 1 121 ? 25.047 6.516 10.328 1 78.44 121 HIS B C 1
ATOM 2060 O O . HIS B 1 121 ? 25.281 6.07 11.453 1 78.44 121 HIS B O 1
ATOM 2066 N N . ARG B 1 122 ? 25.391 5.926 9.281 1 76.31 122 ARG B N 1
ATOM 2067 C CA . ARG B 1 122 ? 26.016 4.605 9.305 1 76.31 122 ARG B CA 1
ATOM 2068 C C . ARG B 1 122 ? 27.422 4.664 9.891 1 76.31 122 ARG B C 1
ATOM 2070 O O . ARG B 1 122 ? 27.812 3.777 10.648 1 76.31 122 ARG B O 1
ATOM 2077 N N . VAL B 1 123 ? 28.109 5.691 9.586 1 76.44 123 VAL B N 1
ATOM 2078 C CA . VAL B 1 123 ? 29.469 5.883 10.094 1 76.44 123 VAL B CA 1
ATOM 2079 C C . VAL B 1 123 ? 29.422 6.188 11.586 1 76.44 123 VAL B C 1
ATOM 2081 O O . VAL B 1 123 ? 30.234 5.66 12.359 1 76.44 123 VAL B O 1
ATOM 2084 N N . GLU B 1 124 ? 28.5 7 11.977 1 74 124 GLU B N 1
ATOM 2085 C CA . GLU B 1 124 ? 28.359 7.367 13.383 1 74 124 GLU B CA 1
ATOM 2086 C C . GLU B 1 124 ? 27.922 6.172 14.227 1 74 124 GLU B C 1
ATOM 2088 O O . GLU B 1 124 ? 28.375 5.992 15.352 1 74 124 GLU B O 1
ATOM 2093 N N . SER B 1 125 ? 26.969 5.449 13.641 1 68.06 125 SER B N 1
ATOM 2094 C CA . SER B 1 125 ? 26.516 4.254 14.344 1 68.06 125 SER B CA 1
ATOM 2095 C C . SER B 1 125 ? 27.625 3.213 14.438 1 68.06 125 SER B C 1
ATOM 2097 O O . SER B 1 125 ? 27.703 2.465 15.414 1 68.06 125 SER B O 1
ATOM 2099 N N . ALA B 1 126 ? 28.438 3.221 13.477 1 67.5 126 ALA B N 1
ATOM 2100 C CA . ALA B 1 126 ? 29.562 2.289 13.477 1 67.5 126 ALA B CA 1
ATOM 2101 C C . ALA B 1 126 ? 30.656 2.75 14.43 1 67.5 126 ALA B C 1
ATOM 2103 O O . ALA B 1 126 ? 31.406 1.929 14.969 1 67.5 126 ALA B O 1
ATOM 2104 N N . LEU B 1 127 ? 30.75 4.062 14.672 1 64.5 127 LEU B N 1
ATOM 2105 C CA . LEU B 1 127 ? 31.797 4.613 15.523 1 64.5 127 LEU B CA 1
ATOM 2106 C C . LEU B 1 127 ? 31.328 4.691 16.969 1 64.5 127 LEU B C 1
ATOM 2108 O O . LEU B 1 127 ? 32.125 5.016 17.875 1 64.5 127 LEU B O 1
ATOM 2112 N N . GLN B 1 128 ? 30.031 4.641 17.281 1 59.09 128 GLN B N 1
ATOM 2113 C CA . GLN B 1 128 ? 29.609 4.652 18.688 1 59.09 128 GLN B CA 1
ATOM 2114 C C . GLN B 1 128 ? 30.219 3.482 19.438 1 59.09 128 GLN B C 1
ATOM 2116 O O . GLN B 1 128 ? 30.109 2.33 19.031 1 59.09 128 GLN B O 1
ATOM 2121 N N . PRO B 1 129 ? 31.078 3.723 20.297 1 54.44 129 PRO B N 1
ATOM 2122 C CA . PRO B 1 129 ? 31.688 2.711 21.156 1 54.44 129 PRO B CA 1
ATOM 2123 C C . PRO B 1 129 ? 30.672 1.871 21.906 1 54.44 129 PRO B C 1
ATOM 2125 O O . PRO B 1 129 ? 29.578 2.354 22.219 1 54.44 129 PRO B O 1
ATOM 2128 N N . VAL B 1 130 ? 30.578 0.488 21.781 1 51.78 130 VAL B N 1
ATOM 2129 C CA . VAL B 1 130 ? 29.922 -0.406 22.734 1 51.78 130 VAL B CA 1
ATOM 2130 C C . VAL B 1 130 ? 30.078 0.133 24.156 1 51.78 130 VAL B C 1
ATOM 2132 O O . VAL B 1 130 ? 31.203 0.422 24.594 1 51.78 130 VAL B O 1
ATOM 2135 N N . ASP B 1 131 ? 29.328 0.866 24.672 1 49.06 131 ASP B N 1
ATOM 2136 C CA . ASP B 1 131 ? 29.406 1.146 26.109 1 49.06 131 ASP B CA 1
ATOM 2137 C C . ASP B 1 131 ? 29.703 -0.126 26.906 1 49.06 131 ASP B C 1
ATOM 2139 O O . ASP B 1 131 ? 28.969 -1.112 26.797 1 49.06 131 ASP B O 1
ATOM 2143 N N . PRO B 1 132 ? 30.859 -0.306 27.438 1 48.09 132 PRO B N 1
ATOM 2144 C CA . PRO B 1 132 ? 31.266 -1.342 28.391 1 48.09 132 PRO B CA 1
ATOM 2145 C 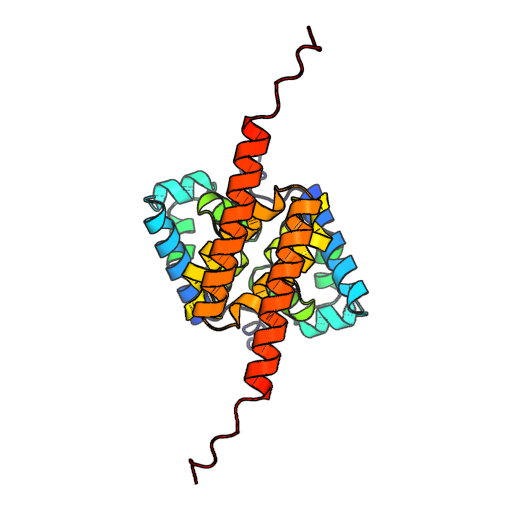C . PRO B 1 132 ? 30.344 -1.41 29.609 1 48.09 132 PRO B C 1
ATOM 2147 O O . PRO B 1 132 ? 30.562 -2.234 30.5 1 48.09 132 PRO B O 1
ATOM 2150 N N . GLU B 1 133 ? 29.484 -0.453 29.875 1 43.97 133 GLU B N 1
ATOM 2151 C CA . GLU B 1 133 ? 29.031 -0.471 31.266 1 43.97 133 GLU B CA 1
ATOM 2152 C C . GLU B 1 133 ? 28.141 -1.673 31.531 1 43.97 133 GLU B C 1
ATOM 2154 O O . GLU B 1 133 ? 27.688 -1.88 32.656 1 43.97 133 GLU B O 1
ATOM 2159 N N . LYS B 1 134 ? 27.297 -2.215 30.688 1 43.25 134 LYS B N 1
ATOM 2160 C CA . LYS B 1 134 ? 26.469 -3.137 31.453 1 43.25 134 LYS B CA 1
ATOM 2161 C C . LYS B 1 134 ? 27.25 -4.391 31.828 1 43.25 134 LYS B C 1
ATOM 2163 O O . LYS B 1 134 ? 27.25 -5.375 31.094 1 43.25 134 LYS B O 1
ATOM 2168 N N . LYS B 1 135 ? 28.609 -4.32 32.156 1 31.56 135 LYS B N 1
ATOM 2169 C CA . LYS B 1 135 ? 28.797 -5.293 33.219 1 31.56 135 LYS B CA 1
ATOM 2170 C C . LYS B 1 135 ? 28.453 -4.68 34.594 1 31.56 135 LYS B C 1
ATOM 2172 O O . LYS B 1 135 ? 28.891 -3.568 34.906 1 31.56 135 LYS B O 1
#

Solvent-accessible surface area (backbone atoms only — not comparable to full-atom values): 14862 Å² total; per-residue (Å²): 127,73,66,73,65,53,67,59,46,67,48,68,68,49,26,36,50,25,6,48,47,49,48,51,41,36,51,74,70,71,47,50,69,59,56,53,16,54,74,68,72,43,53,54,70,60,46,48,34,30,44,66,18,73,42,76,64,51,62,44,52,40,53,49,48,18,61,75,55,71,51,51,51,45,45,50,67,55,42,49,59,73,49,94,37,29,68,56,41,48,52,46,46,53,48,48,56,55,42,64,72,45,53,69,69,59,40,51,54,50,52,53,54,49,49,52,53,51,52,50,51,52,52,51,61,67,62,53,72,78,74,68,69,89,107,127,75,65,73,65,54,66,61,47,66,49,68,67,50,26,35,50,26,6,49,47,50,48,50,41,37,51,73,68,72,49,50,69,58,57,53,15,53,74,68,71,42,52,53,71,61,44,48,33,31,45,65,17,74,42,77,64,51,61,44,51,40,52,48,47,18,61,76,55,70,51,49,49,45,43,50,69,56,42,47,65,71,55,93,32,34,70,55,41,48,51,47,45,52,49,46,58,54,42,64,71,44,55,71,68,58,40,52,52,49,50,53,53,51,49,52,54,52,52,49,51,52,51,50,64,68,62,53,71,81,73,74,62,91,111